Protein AF-A0A926CLM5-F1 (afdb_monomer)

Solvent-accessible surface area (backbone atoms only — not comparable to full-atom values): 14014 Å² total; per-residue (Å²): 136,87,81,91,68,93,73,90,64,102,65,88,88,72,88,70,65,49,77,49,78,40,67,58,102,92,45,82,76,47,50,30,38,21,45,62,40,83,45,95,84,78,53,83,64,45,68,49,80,67,41,78,65,48,70,69,57,52,52,49,50,32,56,75,69,68,68,55,84,73,93,70,89,76,59,95,43,61,76,43,82,56,99,56,40,34,27,34,51,47,66,54,44,74,45,53,40,37,35,28,86,89,25,97,48,37,92,50,43,69,40,58,32,32,38,56,13,34,39,39,33,35,46,82,86,40,50,28,41,30,24,34,78,56,80,60,90,77,53,56,78,36,55,29,18,46,37,80,48,59,50,45,47,94,88,20,41,45,66,56,85,87,43,75,55,67,94,65,86,45,89,89,42,47,67,48,44,56,49,24,60,46,69,33,63,40,66,49,78,84,66,91,65,83,45,39,70,38,92,65,32,65,65,41,47,58,62,70,31,62,87,42,84,68,46,74,51,87,32,48,38,78,54,61,29,41,40,68,48,60,77,67,55,129

pLDDT: mean 86.63, std 13.01, range [33.81, 98.38]

Radius of gyration: 24.8 Å; Cα contacts (8 Å, |Δi|>4): 392; chains: 1; bounding box: 62×36×67 Å

Mean predicted aligned error: 8.88 Å

Structure (mmCIF, N/CA/C/O backbone):
data_AF-A0A926CLM5-F1
#
_entry.id   AF-A0A926CLM5-F1
#
loop_
_atom_site.group_PDB
_atom_site.id
_atom_site.type_symbol
_atom_site.label_atom_id
_atom_site.label_alt_id
_atom_site.label_comp_id
_atom_site.label_asym_id
_atom_site.label_entity_id
_atom_site.label_seq_id
_atom_site.pdbx_PDB_ins_code
_atom_site.Cartn_x
_atom_site.Cartn_y
_atom_site.Cartn_z
_atom_site.occupancy
_atom_site.B_iso_or_equiv
_atom_site.auth_seq_id
_atom_site.auth_comp_id
_atom_site.auth_asym_id
_atom_site.auth_atom_id
_atom_site.pdbx_PDB_model_num
ATOM 1 N N . MET A 1 1 ? 30.300 11.136 -27.630 1.00 35.66 1 MET A N 1
ATOM 2 C CA . MET A 1 1 ? 29.412 10.803 -26.498 1.00 35.66 1 MET A CA 1
ATOM 3 C C . MET A 1 1 ? 30.314 10.390 -25.350 1.00 35.66 1 MET A C 1
ATOM 5 O O . MET A 1 1 ? 30.939 9.348 -25.459 1.00 35.66 1 MET A O 1
ATOM 9 N N . TYR A 1 2 ? 30.489 11.246 -24.343 1.00 33.81 2 TYR A N 1
ATOM 10 C CA . TYR A 1 2 ? 31.266 10.905 -23.150 1.00 33.81 2 TYR A CA 1
ATOM 11 C C . TYR A 1 2 ? 30.301 10.296 -22.133 1.00 33.81 2 TYR A C 1
ATOM 13 O O . TYR A 1 2 ? 29.410 10.988 -21.644 1.00 33.81 2 TYR A O 1
ATOM 21 N N . LEU A 1 3 ? 30.422 8.991 -21.897 1.00 40.72 3 LEU A N 1
ATOM 22 C CA . LEU A 1 3 ? 29.824 8.339 -20.737 1.00 40.72 3 LEU A CA 1
ATOM 23 C C . LEU A 1 3 ? 30.833 8.466 -19.594 1.00 40.72 3 LEU A C 1
ATOM 25 O O . LEU A 1 3 ? 31.814 7.729 -19.570 1.00 40.72 3 LEU A O 1
ATOM 29 N N . ASP A 1 4 ? 30.602 9.404 -18.678 1.00 35.50 4 ASP A N 1
ATOM 30 C CA . ASP A 1 4 ? 31.279 9.416 -17.379 1.00 35.50 4 ASP A CA 1
ATOM 31 C C . ASP A 1 4 ? 30.489 8.506 -16.440 1.00 35.50 4 ASP A C 1
ATOM 33 O O . ASP A 1 4 ? 29.510 8.908 -15.810 1.00 35.50 4 ASP A O 1
ATOM 37 N N . ALA A 1 5 ? 30.870 7.236 -16.410 1.00 51.97 5 ALA A N 1
ATOM 38 C CA . ALA A 1 5 ? 30.369 6.298 -15.426 1.00 51.97 5 ALA A CA 1
ATOM 39 C C . ALA A 1 5 ? 31.496 5.340 -15.034 1.00 51.97 5 ALA A C 1
ATOM 41 O O . ALA A 1 5 ? 32.015 4.581 -15.854 1.00 51.97 5 ALA A O 1
ATOM 42 N N . GLU A 1 6 ? 31.893 5.405 -13.763 1.00 43.31 6 GLU A N 1
ATOM 43 C CA . GLU A 1 6 ? 32.822 4.457 -13.156 1.00 43.31 6 GLU A CA 1
ATOM 44 C C . GLU A 1 6 ? 32.116 3.107 -12.993 1.00 43.31 6 GLU A C 1
ATOM 46 O O . GLU A 1 6 ? 31.403 2.858 -12.021 1.00 43.31 6 GLU A O 1
ATOM 51 N N . TYR A 1 7 ? 32.292 2.222 -13.970 1.00 57.00 7 TYR A N 1
ATOM 52 C CA . TYR A 1 7 ? 31.836 0.842 -13.868 1.00 57.00 7 TYR A CA 1
ATOM 53 C C . TYR A 1 7 ? 32.978 -0.017 -13.322 1.00 57.00 7 TYR A C 1
ATOM 55 O O . TYR A 1 7 ? 33.928 -0.347 -14.029 1.00 57.00 7 TYR A O 1
ATOM 63 N N . GLY A 1 8 ? 32.906 -0.370 -12.040 1.00 51.00 8 GLY A N 1
ATOM 64 C CA . GLY A 1 8 ? 33.836 -1.322 -11.444 1.00 51.00 8 GLY A CA 1
ATOM 65 C C . GLY A 1 8 ? 33.550 -2.743 -11.927 1.00 51.00 8 GLY A C 1
ATOM 66 O O . GLY A 1 8 ? 32.480 -3.253 -11.633 1.00 51.00 8 GLY A O 1
ATOM 67 N N . HIS A 1 9 ? 34.495 -3.357 -12.649 1.00 53.09 9 HIS A N 1
ATOM 68 C CA . HIS A 1 9 ? 34.892 -4.779 -12.624 1.00 53.09 9 HIS A CA 1
ATOM 69 C C . HIS A 1 9 ? 36.121 -4.980 -13.544 1.00 53.09 9 HIS A C 1
ATOM 71 O O . HIS A 1 9 ? 36.397 -4.167 -14.418 1.00 53.09 9 HIS A O 1
ATOM 77 N N . SER A 1 10 ? 36.895 -6.047 -13.316 1.00 56.34 10 SER A N 1
ATOM 78 C CA . SER A 1 10 ? 38.272 -6.311 -13.789 1.00 56.34 10 SER A CA 1
ATOM 79 C C . SER A 1 10 ? 38.485 -6.526 -15.304 1.00 56.34 10 SER A C 1
ATOM 81 O O . SER A 1 10 ? 39.488 -7.121 -15.696 1.00 56.34 10 SER A O 1
ATOM 83 N N . THR A 1 11 ? 37.569 -6.080 -16.163 1.00 57.81 11 THR A N 1
ATOM 84 C CA . THR A 1 11 ? 37.615 -6.290 -17.621 1.00 57.81 11 THR A CA 1
ATOM 85 C C . THR A 1 11 ? 37.134 -5.050 -18.377 1.00 57.81 11 THR A C 1
ATOM 87 O O . THR A 1 11 ? 36.157 -4.435 -17.951 1.00 57.81 11 THR A O 1
ATOM 90 N N . PRO A 1 12 ? 37.777 -4.686 -19.503 1.00 71.00 12 PRO A N 1
ATOM 91 C CA . PRO A 1 12 ? 37.386 -3.524 -20.295 1.00 71.00 12 PRO A CA 1
ATOM 92 C C . PRO A 1 12 ? 35.981 -3.701 -20.887 1.00 71.00 12 PRO A C 1
ATOM 94 O O . PRO A 1 12 ? 35.650 -4.759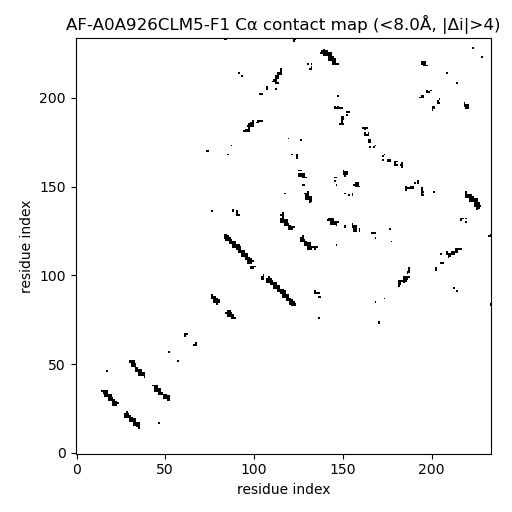 -21.425 1.00 71.00 12 PRO A O 1
ATOM 97 N N . LEU A 1 13 ? 35.161 -2.653 -20.795 1.00 75.88 13 LEU A N 1
ATOM 98 C CA . LEU A 1 13 ? 33.854 -2.593 -21.447 1.00 75.88 13 LEU A CA 1
ATOM 99 C C . LEU A 1 13 ? 34.035 -2.302 -22.937 1.00 75.88 13 LEU A C 1
ATOM 101 O O . LEU A 1 13 ? 34.703 -1.339 -23.307 1.00 75.88 13 LEU A O 1
ATOM 105 N N . ASN A 1 14 ? 33.393 -3.107 -23.781 1.00 81.62 14 ASN A N 1
ATOM 106 C CA . ASN A 1 14 ? 33.378 -2.913 -25.227 1.00 81.62 14 ASN A CA 1
ATOM 107 C C . ASN A 1 14 ? 31.965 -2.551 -25.689 1.00 81.62 14 ASN A C 1
ATOM 109 O O . ASN A 1 14 ? 30.980 -3.097 -25.187 1.00 81.62 14 ASN A O 1
ATOM 113 N N . LEU A 1 15 ? 31.864 -1.660 -26.678 1.00 83.19 15 LEU A N 1
ATOM 114 C CA . LEU A 1 15 ? 30.605 -1.435 -27.381 1.00 83.19 15 LEU A CA 1
ATOM 115 C C . LEU A 1 15 ? 30.273 -2.703 -28.177 1.00 83.19 15 LEU A C 1
ATOM 117 O O . LEU A 1 15 ? 31.053 -3.104 -29.033 1.00 83.19 15 LEU A O 1
ATOM 121 N N . ILE A 1 16 ? 29.133 -3.331 -27.880 1.00 87.19 16 ILE A N 1
ATOM 122 C CA . ILE A 1 16 ? 28.682 -4.560 -28.558 1.00 87.19 16 ILE A CA 1
ATOM 123 C C . ILE A 1 16 ? 27.447 -4.339 -29.435 1.00 87.19 16 ILE A C 1
ATOM 125 O O . ILE A 1 16 ? 27.276 -5.032 -30.428 1.00 87.19 16 ILE A O 1
ATOM 129 N N . HIS A 1 17 ? 26.599 -3.369 -29.085 1.00 90.00 17 HIS A N 1
ATOM 130 C CA . HIS A 1 17 ? 25.387 -3.008 -29.819 1.00 90.00 17 HIS A CA 1
ATOM 131 C C . HIS A 1 17 ? 25.065 -1.526 -29.594 1.00 90.00 17 HIS A C 1
ATOM 133 O O . HIS A 1 17 ? 25.387 -0.973 -28.541 1.00 90.00 17 HIS A O 1
ATOM 139 N N . ALA A 1 18 ? 24.368 -0.910 -30.546 1.00 90.94 18 ALA A N 1
ATOM 140 C CA . ALA A 1 18 ? 23.716 0.386 -30.392 1.00 90.94 18 ALA A CA 1
ATOM 141 C C . ALA A 1 18 ? 22.218 0.257 -30.695 1.00 90.94 18 ALA A C 1
ATOM 143 O O . ALA A 1 18 ? 21.830 -0.418 -31.647 1.00 90.94 18 ALA A O 1
ATOM 144 N N . ILE A 1 19 ? 21.381 0.917 -29.892 1.00 92.88 19 ILE A N 1
ATOM 145 C CA . ILE A 1 19 ? 19.934 0.996 -30.121 1.00 92.88 19 ILE A CA 1
ATOM 146 C C . ILE A 1 19 ? 19.609 2.418 -30.556 1.00 92.88 19 ILE A C 1
ATOM 148 O O . ILE A 1 19 ? 19.901 3.367 -29.826 1.00 92.88 19 ILE A O 1
ATOM 152 N N . LEU A 1 20 ? 18.982 2.566 -31.720 1.00 92.25 20 LEU A N 1
ATOM 153 C CA . LEU A 1 20 ? 18.475 3.848 -32.195 1.00 92.25 20 LEU A CA 1
ATOM 154 C C . LEU A 1 20 ? 16.957 3.878 -32.035 1.00 92.25 20 LEU A C 1
ATOM 156 O O . LEU A 1 20 ? 16.252 2.989 -32.510 1.00 92.25 20 LEU A O 1
ATOM 160 N N . LEU A 1 21 ? 16.461 4.899 -31.338 1.00 93.38 21 LEU A N 1
ATOM 161 C CA . LEU A 1 21 ? 15.038 5.111 -31.091 1.00 93.38 21 LEU A CA 1
ATOM 162 C C . LEU A 1 21 ? 14.554 6.288 -31.935 1.00 93.38 21 LEU A C 1
ATOM 164 O O . LEU A 1 21 ? 15.062 7.401 -31.815 1.00 93.38 21 LEU A O 1
ATOM 168 N N . TYR A 1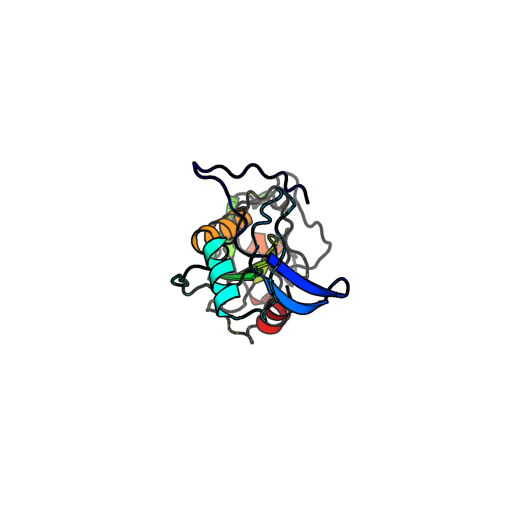 22 ? 13.538 6.049 -32.755 1.00 92.06 22 TYR A N 1
ATOM 169 C CA . TYR A 1 22 ? 12.922 7.054 -33.613 1.00 92.06 22 TYR A CA 1
ATOM 170 C C . TYR A 1 22 ? 11.529 7.369 -33.092 1.00 92.06 22 TYR A C 1
ATOM 172 O O . TYR A 1 22 ? 10.736 6.464 -32.820 1.00 92.06 22 TYR A O 1
ATOM 180 N N . GLY A 1 23 ? 11.206 8.651 -32.959 1.00 92.38 23 GLY A N 1
ATOM 181 C CA . GLY A 1 23 ? 9.948 9.062 -32.361 1.00 92.38 23 GLY A CA 1
ATOM 182 C C . GLY A 1 23 ? 9.811 10.568 -32.172 1.00 92.38 23 GLY A C 1
ATOM 183 O O . GLY A 1 23 ? 10.568 11.351 -32.735 1.00 92.38 23 GLY A O 1
ATOM 184 N N . ALA A 1 24 ? 8.823 10.945 -31.364 1.00 90.88 24 ALA A N 1
ATOM 185 C CA . ALA A 1 24 ? 8.630 12.297 -30.836 1.00 90.88 24 ALA A CA 1
ATOM 186 C C . ALA A 1 24 ? 8.943 12.302 -29.329 1.00 90.88 24 ALA A C 1
ATOM 188 O O . ALA A 1 24 ? 9.102 11.228 -28.750 1.00 90.88 24 ALA A O 1
ATOM 189 N N . GLU A 1 25 ? 8.987 13.476 -28.685 1.00 82.06 25 GLU A N 1
ATOM 190 C CA . GLU A 1 25 ? 9.525 13.680 -27.321 1.00 82.06 25 GLU A CA 1
ATOM 191 C C . GLU A 1 25 ? 9.185 12.593 -26.285 1.00 82.06 25 GLU A C 1
ATOM 193 O O . GLU A 1 25 ? 10.035 12.237 -25.475 1.00 82.06 25 GLU A O 1
ATOM 198 N N . LYS A 1 26 ? 7.958 12.052 -26.294 1.00 85.56 26 LYS A N 1
ATOM 199 C CA . LYS A 1 26 ? 7.500 11.029 -25.332 1.00 85.56 26 LYS A CA 1
ATOM 200 C C . LYS A 1 26 ? 6.991 9.739 -25.973 1.00 85.56 26 LYS A C 1
ATOM 202 O O . LYS A 1 26 ? 6.358 8.930 -25.300 1.00 85.56 26 LYS A O 1
ATOM 207 N N . THR A 1 27 ? 7.210 9.542 -27.271 1.00 88.50 27 THR A N 1
ATOM 208 C CA . THR A 1 27 ? 6.679 8.376 -27.990 1.00 88.50 27 THR A CA 1
ATOM 209 C C . THR A 1 27 ? 7.718 7.785 -28.924 1.00 88.50 27 THR A C 1
ATOM 211 O O . THR A 1 27 ? 8.090 8.424 -29.907 1.00 88.50 27 THR A O 1
ATOM 214 N N . ILE A 1 28 ? 8.101 6.536 -28.669 1.00 91.88 28 ILE A N 1
ATOM 215 C CA . ILE A 1 28 ? 8.912 5.729 -29.583 1.00 91.88 28 ILE A CA 1
ATOM 216 C C . ILE A 1 28 ? 7.989 5.160 -30.670 1.00 91.88 28 ILE A C 1
ATOM 218 O O . ILE A 1 28 ? 6.906 4.652 -30.378 1.00 91.88 28 ILE A O 1
ATOM 222 N N . ARG A 1 29 ? 8.398 5.276 -31.934 1.00 90.81 29 ARG A N 1
ATOM 223 C CA . ARG A 1 29 ? 7.679 4.771 -33.118 1.00 90.81 29 ARG A CA 1
ATOM 224 C C . ARG A 1 29 ? 8.399 3.610 -33.787 1.00 90.81 29 ARG A C 1
ATOM 226 O O . ARG A 1 29 ? 7.740 2.720 -34.309 1.00 90.81 29 ARG A O 1
ATOM 233 N N . LEU A 1 30 ? 9.725 3.631 -33.767 1.00 91.69 30 LEU A N 1
ATOM 234 C CA . LEU A 1 30 ? 10.574 2.591 -34.329 1.00 91.69 30 LEU A CA 1
ATOM 235 C C . LEU A 1 30 ? 11.839 2.479 -33.480 1.00 91.69 30 LEU A C 1
ATOM 237 O O . LEU A 1 30 ? 12.342 3.485 -32.980 1.00 91.69 30 LEU A O 1
ATOM 241 N N . ALA A 1 31 ? 12.344 1.261 -33.333 1.00 94.62 31 ALA A N 1
ATOM 242 C CA . ALA A 1 31 ? 13.626 0.990 -32.708 1.00 94.62 31 ALA A CA 1
ATOM 243 C C . ALA A 1 31 ? 14.416 0.018 -33.585 1.00 94.62 31 ALA A C 1
ATOM 245 O O . ALA A 1 31 ? 13.868 -0.997 -34.026 1.00 94.62 31 ALA A O 1
ATOM 246 N N . THR A 1 32 ? 15.685 0.333 -33.825 1.00 95.06 32 THR A N 1
ATOM 247 C CA . THR A 1 32 ? 16.613 -0.527 -34.564 1.00 95.06 32 THR A CA 1
ATOM 248 C C . THR A 1 32 ? 17.834 -0.847 -33.718 1.00 95.06 32 THR A C 1
ATOM 250 O O . THR A 1 32 ? 18.259 -0.046 -32.880 1.00 95.06 32 THR A O 1
ATOM 253 N N . VAL A 1 33 ? 18.388 -2.036 -33.929 1.00 94.75 33 VAL A N 1
ATOM 254 C CA . VAL A 1 33 ? 19.620 -2.512 -33.300 1.00 94.75 33 VAL A CA 1
ATOM 255 C C . VAL A 1 33 ? 20.714 -2.541 -34.357 1.00 94.75 33 VAL A C 1
ATOM 257 O O . VAL A 1 33 ? 20.486 -2.992 -35.476 1.00 94.75 33 VAL A O 1
ATOM 260 N N . HIS A 1 34 ? 21.893 -2.044 -33.999 1.00 92.81 34 HIS A N 1
ATOM 261 C CA . HIS A 1 34 ? 23.053 -1.955 -34.877 1.00 92.81 34 HIS A CA 1
ATOM 262 C C . HIS A 1 34 ? 24.272 -2.572 -34.198 1.00 92.81 34 HIS A C 1
ATOM 264 O O . HIS A 1 34 ? 24.474 -2.380 -32.994 1.00 92.81 34 HIS A O 1
ATOM 270 N N . GLN A 1 35 ? 25.110 -3.259 -34.970 1.00 89.81 35 GLN A N 1
ATOM 271 C CA . GLN A 1 35 ? 26.418 -3.708 -34.501 1.00 89.81 35 GLN A CA 1
ATOM 272 C C . GLN A 1 35 ? 27.481 -2.638 -34.791 1.00 89.81 35 GLN A C 1
ATOM 274 O O . GLN A 1 35 ? 27.444 -2.007 -35.853 1.00 89.81 35 GLN A O 1
ATOM 279 N N . PRO A 1 36 ? 28.413 -2.395 -33.856 1.00 87.62 36 PRO A N 1
ATOM 280 C CA . PRO A 1 36 ? 29.535 -1.506 -34.091 1.00 87.62 36 PRO A CA 1
ATOM 281 C C . PRO A 1 36 ? 30.558 -2.178 -35.012 1.00 87.62 36 PRO A C 1
ATOM 283 O O . PRO A 1 36 ? 30.986 -3.308 -34.784 1.00 87.62 36 PRO A O 1
ATOM 286 N N . ILE A 1 37 ? 30.987 -1.447 -36.031 1.00 84.62 37 ILE A N 1
ATOM 287 C CA . ILE A 1 37 ? 32.060 -1.818 -36.943 1.00 84.62 37 ILE A CA 1
ATOM 288 C C . ILE A 1 37 ? 33.309 -1.042 -36.520 1.00 84.62 37 ILE A C 1
ATOM 290 O O . ILE A 1 37 ? 33.285 0.187 -36.394 1.00 84.62 37 ILE A O 1
ATOM 294 N N . ASN A 1 38 ? 34.407 -1.766 -36.299 1.00 72.00 38 ASN A N 1
ATOM 295 C CA . ASN A 1 38 ? 35.698 -1.165 -35.974 1.00 72.00 38 ASN A CA 1
ATOM 296 C C . ASN A 1 38 ? 36.221 -0.370 -37.176 1.00 72.00 38 ASN A C 1
ATOM 298 O O . ASN A 1 38 ? 36.448 -0.945 -38.242 1.00 72.00 38 ASN A O 1
ATOM 302 N N . ASP A 1 39 ? 36.451 0.930 -36.994 1.00 66.38 39 ASP A N 1
ATOM 303 C CA . ASP A 1 39 ? 37.162 1.735 -37.984 1.00 66.38 39 ASP A CA 1
ATOM 304 C C . ASP A 1 39 ? 38.678 1.504 -37.819 1.00 66.38 39 ASP A C 1
ATOM 306 O O . ASP A 1 39 ? 39.224 1.769 -36.740 1.00 66.38 39 ASP A O 1
ATOM 310 N N . PRO A 1 40 ? 39.389 1.025 -38.855 1.00 59.81 40 PRO A N 1
ATOM 311 C CA . PRO A 1 40 ? 40.834 0.817 -38.796 1.00 59.81 40 PRO A CA 1
ATOM 312 C C . PRO A 1 40 ? 41.646 2.105 -38.553 1.00 59.81 40 PRO A C 1
ATOM 314 O O . PRO A 1 40 ? 42.825 2.013 -38.217 1.00 59.81 40 PRO A O 1
ATOM 317 N N . ASN A 1 41 ? 41.047 3.295 -38.679 1.00 65.62 41 ASN A N 1
ATOM 318 C CA . ASN A 1 41 ? 41.712 4.592 -38.517 1.00 65.62 41 ASN A CA 1
ATOM 319 C C . ASN A 1 41 ? 41.537 5.229 -37.123 1.00 65.62 41 ASN A C 1
ATOM 321 O O . ASN A 1 41 ? 41.913 6.385 -36.933 1.00 65.62 41 ASN A O 1
ATOM 325 N N . GLY A 1 42 ? 40.966 4.5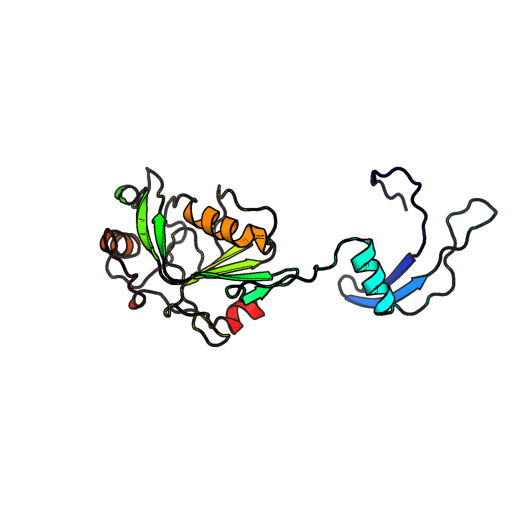15 -36.143 1.00 59.38 42 GLY A N 1
ATOM 326 C CA . GLY A 1 42 ? 40.815 5.020 -34.767 1.00 59.38 42 GLY A CA 1
ATOM 327 C C . GLY A 1 42 ? 39.712 6.073 -34.583 1.00 59.38 42 GLY A C 1
ATOM 328 O O . GLY A 1 42 ? 39.704 6.806 -33.594 1.00 59.38 42 GLY A O 1
ATOM 329 N N . VAL A 1 43 ? 38.785 6.157 -35.536 1.00 63.81 43 VAL A N 1
ATOM 330 C CA . VAL A 1 43 ? 37.572 6.989 -35.488 1.00 63.81 43 VAL A CA 1
ATOM 331 C C . VAL A 1 43 ? 36.518 6.295 -34.601 1.00 63.81 43 VAL A C 1
ATOM 333 O O . VAL A 1 43 ? 36.580 5.072 -34.439 1.00 63.81 43 VAL A O 1
ATOM 336 N N . PRO A 1 44 ? 35.551 7.022 -33.995 1.00 66.12 44 PRO A N 1
ATOM 337 C CA . PRO A 1 44 ? 34.431 6.389 -33.303 1.00 66.12 44 PRO A CA 1
ATOM 338 C C . PRO A 1 44 ? 33.767 5.295 -34.160 1.00 66.12 44 PRO A C 1
ATOM 340 O O . PRO A 1 44 ? 33.602 5.504 -35.363 1.00 66.12 44 PRO A O 1
ATOM 343 N N . PRO A 1 45 ? 33.386 4.150 -33.563 1.00 71.88 45 PRO A N 1
ATOM 344 C CA . PRO A 1 45 ? 32.878 2.996 -34.299 1.00 71.88 45 PRO A CA 1
ATOM 345 C C . PRO A 1 45 ? 31.674 3.368 -35.170 1.00 71.88 45 PRO A C 1
ATOM 347 O O . PRO A 1 45 ? 30.745 4.041 -34.714 1.00 71.88 45 PRO A O 1
ATOM 350 N N . LEU A 1 46 ? 31.698 2.911 -36.423 1.00 81.62 46 LEU A N 1
ATOM 351 C CA . LEU A 1 46 ? 30.583 3.042 -37.361 1.00 81.62 46 LEU A CA 1
ATOM 352 C C . LEU A 1 46 ? 29.481 2.048 -36.981 1.00 81.62 46 LEU A C 1
ATOM 354 O O . LEU A 1 46 ? 29.759 0.997 -36.414 1.00 81.62 46 LEU A O 1
ATOM 358 N N . LEU A 1 47 ? 28.226 2.373 -37.282 1.00 86.06 47 LEU A N 1
ATOM 359 C CA . LEU A 1 47 ? 27.102 1.459 -37.074 1.00 86.06 47 LEU A CA 1
ATOM 360 C C . LEU A 1 47 ? 26.776 0.750 -38.388 1.00 86.06 47 LEU A C 1
ATOM 362 O O . LEU A 1 47 ? 26.666 1.411 -39.421 1.00 86.06 47 LEU A O 1
ATOM 366 N N . ASP A 1 48 ? 26.606 -0.570 -38.341 1.00 87.62 48 ASP A N 1
ATOM 367 C CA . ASP A 1 48 ? 26.147 -1.356 -39.490 1.00 87.62 48 ASP A CA 1
ATOM 368 C C . ASP A 1 48 ? 24.675 -1.051 -39.848 1.00 87.62 48 ASP A C 1
ATOM 370 O O . ASP A 1 48 ? 24.004 -0.234 -39.201 1.00 87.62 48 ASP A O 1
ATOM 374 N N . ALA A 1 49 ? 24.144 -1.717 -40.873 1.00 89.25 49 ALA A N 1
ATOM 375 C CA . ALA A 1 49 ? 22.724 -1.746 -41.184 1.00 89.25 49 ALA A CA 1
ATOM 376 C C . ALA A 1 49 ? 21.888 -2.085 -39.938 1.00 89.25 49 ALA A C 1
ATOM 378 O O . ALA A 1 49 ? 22.200 -2.986 -39.162 1.00 89.25 49 ALA A O 1
ATOM 379 N N . GLY A 1 50 ? 20.813 -1.321 -39.747 1.00 89.62 50 GLY A N 1
ATOM 380 C CA . GLY A 1 50 ? 19.917 -1.503 -38.613 1.00 89.62 50 GLY A CA 1
ATOM 381 C C . GLY A 1 50 ? 18.946 -2.646 -38.844 1.00 89.62 50 GLY A C 1
ATOM 382 O O . GLY A 1 50 ? 18.253 -2.678 -39.861 1.00 89.62 50 GLY A O 1
ATOM 383 N N . GLU A 1 51 ? 18.833 -3.525 -37.859 1.00 93.31 51 GLU A N 1
ATOM 384 C CA . GLU A 1 51 ? 17.805 -4.559 -37.817 1.00 93.31 51 GLU A CA 1
ATOM 385 C C . GLU A 1 51 ? 16.647 -4.129 -36.902 1.00 93.31 51 GLU A C 1
ATOM 387 O O . GLU A 1 51 ? 16.868 -3.398 -35.929 1.00 93.31 51 GLU A O 1
ATOM 392 N N . PRO A 1 52 ? 15.396 -4.552 -37.171 1.00 92.81 52 PRO A N 1
ATOM 393 C CA . PRO A 1 52 ? 14.280 -4.293 -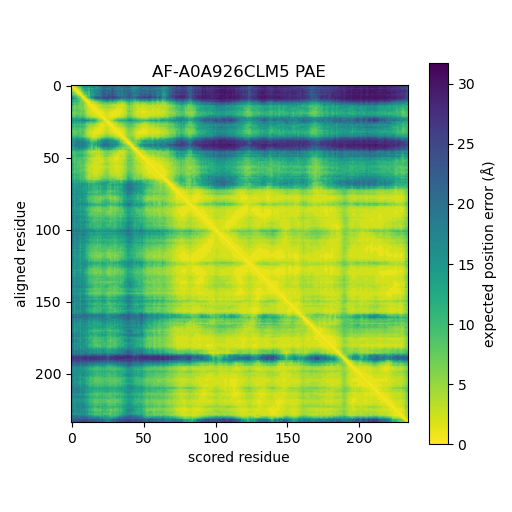36.268 1.00 92.81 52 PRO A CA 1
ATOM 394 C C . PRO A 1 52 ? 14.541 -4.856 -34.867 1.00 92.81 52 PRO A C 1
ATOM 396 O O . PRO A 1 52 ? 14.963 -6.000 -34.715 1.00 92.81 52 PRO A O 1
ATOM 399 N N . LEU A 1 53 ? 14.225 -4.075 -33.832 1.00 93.50 53 LEU A N 1
ATOM 400 C CA . LEU A 1 53 ? 14.290 -4.543 -32.449 1.00 93.50 53 LEU A CA 1
ATOM 401 C C . LEU A 1 53 ? 13.377 -5.766 -32.237 1.00 93.50 53 LEU A C 1
ATOM 403 O O . LEU A 1 53 ? 12.170 -5.706 -32.485 1.00 93.50 53 LEU A O 1
ATOM 407 N N . THR A 1 54 ? 13.944 -6.861 -31.730 1.00 91.62 54 THR A N 1
ATOM 408 C CA . THR A 1 54 ? 13.222 -8.114 -31.460 1.00 91.62 54 THR A CA 1
ATOM 409 C C . THR A 1 54 ? 12.926 -8.293 -29.968 1.00 91.62 54 THR A C 1
ATOM 411 O O . THR A 1 54 ? 13.544 -7.659 -29.109 1.00 91.62 54 THR A O 1
ATOM 414 N N . ARG A 1 55 ? 11.979 -9.186 -29.635 1.00 90.06 55 ARG A N 1
ATOM 415 C CA . ARG A 1 55 ? 11.720 -9.575 -28.235 1.00 90.06 55 ARG A CA 1
ATOM 416 C C . ARG A 1 55 ? 12.941 -10.237 -27.604 1.00 90.06 55 ARG A C 1
ATOM 418 O O . ARG A 1 55 ? 13.285 -9.893 -26.483 1.00 90.06 55 ARG A O 1
ATOM 425 N N . ASP A 1 56 ? 13.627 -11.098 -28.347 1.00 90.81 56 ASP A N 1
ATOM 426 C CA . ASP A 1 56 ? 14.818 -11.800 -27.862 1.00 90.81 56 ASP A CA 1
ATOM 427 C C . ASP A 1 56 ? 15.938 -10.821 -27.485 1.00 90.81 56 ASP A C 1
ATOM 429 O O . ASP A 1 56 ? 16.610 -10.998 -26.469 1.00 90.81 56 ASP A O 1
ATOM 433 N N . PHE A 1 57 ? 16.108 -9.742 -28.260 1.00 90.38 57 PHE A N 1
ATOM 434 C CA . PHE A 1 57 ? 17.072 -8.697 -27.929 1.00 90.38 57 PHE A CA 1
ATOM 435 C C . PHE A 1 57 ? 16.663 -7.908 -26.677 1.00 90.38 57 PHE A C 1
ATOM 437 O O . PHE A 1 57 ? 17.509 -7.612 -25.834 1.00 90.38 57 PHE A O 1
ATOM 444 N N . LEU A 1 58 ? 15.372 -7.595 -26.520 1.00 89.88 58 LEU A N 1
ATOM 445 C CA . LEU A 1 58 ? 14.856 -6.974 -25.296 1.00 89.88 58 LEU A CA 1
ATOM 446 C C . LEU A 1 58 ? 15.073 -7.871 -24.072 1.00 89.88 58 LEU A C 1
ATOM 448 O O . LEU A 1 58 ? 15.530 -7.384 -23.041 1.00 89.88 58 LEU A O 1
ATOM 452 N N . ASP A 1 59 ? 14.812 -9.172 -24.189 1.00 87.50 59 ASP A N 1
ATOM 453 C CA . ASP A 1 59 ? 15.046 -10.140 -23.117 1.00 87.50 59 ASP A CA 1
ATOM 454 C C . ASP A 1 59 ? 16.536 -10.245 -22.769 1.00 87.50 59 ASP A C 1
ATOM 456 O O . ASP A 1 59 ? 16.893 -10.281 -21.589 1.00 87.50 59 ASP A O 1
ATOM 460 N N . MET A 1 60 ? 17.416 -10.243 -23.776 1.00 88.25 60 MET A N 1
ATOM 461 C CA . MET A 1 60 ? 18.868 -10.198 -23.584 1.00 88.25 60 MET A CA 1
ATOM 462 C C . MET A 1 60 ? 19.288 -8.934 -22.829 1.00 88.25 60 MET A C 1
ATOM 464 O O . MET A 1 60 ? 20.038 -9.034 -21.860 1.00 88.25 60 MET A O 1
ATOM 468 N N . LEU A 1 61 ? 18.753 -7.769 -23.202 1.00 88.88 61 LEU A N 1
ATOM 469 C CA . LEU A 1 61 ? 19.042 -6.493 -22.547 1.00 88.88 61 LEU A CA 1
ATOM 470 C C . LEU A 1 61 ? 18.555 -6.474 -21.094 1.00 88.88 61 LEU A C 1
ATOM 472 O O . LEU A 1 61 ? 19.312 -6.118 -20.194 1.00 88.88 61 LEU A O 1
ATOM 476 N N . VAL A 1 62 ? 17.316 -6.902 -20.843 1.00 86.62 62 VAL A N 1
ATOM 477 C CA . VAL A 1 62 ? 16.727 -6.952 -19.496 1.00 86.62 62 VAL A CA 1
ATOM 478 C C . VAL A 1 62 ? 17.523 -7.888 -18.582 1.00 86.62 62 VAL A C 1
ATOM 480 O O . VAL A 1 62 ? 17.789 -7.541 -17.428 1.00 86.62 62 VAL A O 1
ATOM 483 N N . ARG A 1 63 ? 17.948 -9.052 -19.090 1.00 84.00 63 ARG A N 1
ATOM 484 C CA . ARG A 1 63 ? 18.788 -10.007 -18.349 1.00 84.00 63 ARG A CA 1
ATOM 485 C C . ARG A 1 63 ? 20.206 -9.480 -18.136 1.00 84.00 63 ARG A C 1
ATOM 487 O O . ARG A 1 63 ? 20.705 -9.545 -17.018 1.00 84.00 63 ARG A O 1
ATOM 494 N N . GLY A 1 64 ? 20.836 -8.950 -19.183 1.00 84.50 64 GLY A N 1
ATOM 495 C CA . GLY A 1 64 ? 22.213 -8.456 -19.156 1.00 84.50 64 GLY A CA 1
ATOM 496 C C . GLY A 1 64 ? 22.401 -7.242 -18.247 1.00 84.50 64 GLY A C 1
ATOM 497 O O . GLY A 1 64 ? 23.430 -7.125 -17.591 1.00 84.50 64 GLY A O 1
ATOM 498 N N . LEU A 1 65 ? 21.385 -6.379 -18.145 1.00 84.44 65 LEU A N 1
ATOM 499 C CA . LEU A 1 65 ? 21.372 -5.228 -17.236 1.00 84.44 65 LEU A CA 1
ATOM 500 C C . LEU A 1 65 ? 20.834 -5.561 -15.835 1.00 84.44 65 LEU A C 1
ATOM 502 O O . LEU A 1 65 ? 20.617 -4.651 -15.037 1.00 84.44 65 LEU A O 1
ATOM 506 N N . GLY A 1 66 ? 20.545 -6.833 -15.534 1.00 78.00 66 GLY A N 1
ATOM 507 C CA . GLY A 1 66 ? 20.004 -7.247 -14.234 1.00 78.00 66 GLY A CA 1
ATOM 508 C C . GLY A 1 66 ? 18.662 -6.594 -13.875 1.00 78.00 66 GLY A C 1
ATOM 509 O O . GLY A 1 66 ? 18.319 -6.498 -12.703 1.00 78.00 66 GLY A O 1
ATOM 510 N N . SER A 1 67 ? 17.911 -6.121 -14.874 1.00 73.56 67 SER A N 1
ATOM 511 C CA . SER A 1 67 ? 16.646 -5.391 -14.700 1.00 73.56 67 SER A CA 1
ATOM 512 C C . SER A 1 67 ? 15.410 -6.294 -14.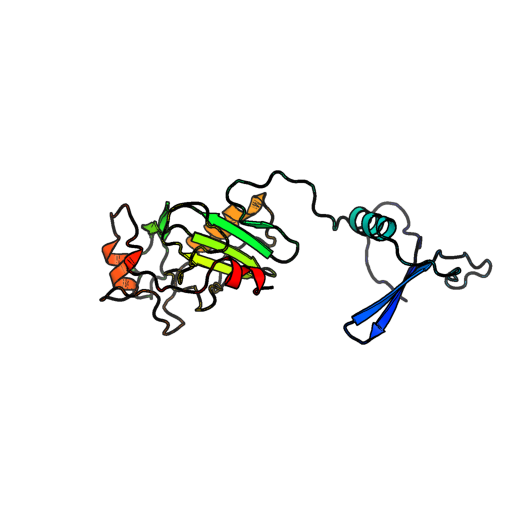815 1.00 73.56 67 SER A C 1
ATOM 514 O O . SER A 1 67 ? 14.278 -5.813 -14.791 1.00 73.56 67 SER A O 1
ATOM 516 N N . GLY A 1 68 ? 15.610 -7.605 -14.978 1.00 69.56 68 GLY A N 1
ATOM 517 C CA . GLY A 1 68 ? 14.531 -8.589 -15.017 1.00 69.56 68 GLY A CA 1
ATOM 518 C C . GLY A 1 68 ? 13.948 -8.871 -13.635 1.00 69.56 68 GLY A C 1
ATOM 519 O O . GLY A 1 68 ? 14.676 -8.930 -12.647 1.00 69.56 68 GLY A O 1
ATOM 520 N N . LEU A 1 69 ? 12.635 -9.100 -13.572 1.00 69.25 69 LEU A N 1
ATOM 521 C CA . LEU A 1 69 ? 11.997 -9.629 -12.367 1.00 69.25 69 LEU A CA 1
ATOM 522 C C . LEU A 1 69 ? 12.309 -11.131 -12.270 1.00 69.25 69 LEU A C 1
ATOM 524 O O . LEU A 1 69 ? 11.934 -11.878 -13.181 1.00 69.25 69 LEU A O 1
ATOM 528 N N . PRO A 1 70 ? 13.000 -11.600 -11.216 1.00 69.75 70 PRO A N 1
ATOM 529 C CA . PRO A 1 70 ? 13.250 -13.022 -11.047 1.00 69.75 70 PRO A CA 1
ATOM 530 C C . PRO A 1 70 ? 11.927 -13.766 -10.853 1.00 69.75 70 PRO A C 1
ATOM 532 O O . PRO A 1 70 ? 10.968 -13.235 -10.289 1.00 69.75 70 PRO A O 1
ATOM 535 N N . ALA A 1 71 ? 11.881 -15.025 -11.291 1.00 77.44 71 ALA A N 1
ATOM 536 C CA . ALA A 1 71 ? 10.786 -15.903 -10.910 1.00 77.44 71 ALA A CA 1
ATOM 537 C C . ALA A 1 71 ? 10.791 -16.056 -9.382 1.00 77.44 71 ALA A C 1
ATOM 539 O O . ALA A 1 71 ? 11.800 -16.450 -8.798 1.00 77.44 71 ALA A O 1
ATOM 540 N N . ALA A 1 72 ? 9.667 -15.742 -8.747 1.00 76.94 72 ALA A N 1
ATOM 541 C CA . ALA A 1 72 ? 9.508 -15.814 -7.303 1.00 76.94 72 ALA A CA 1
ATOM 542 C C . ALA A 1 72 ? 8.175 -16.477 -6.954 1.00 76.94 72 ALA A C 1
ATOM 544 O O . ALA A 1 72 ? 7.170 -16.297 -7.645 1.00 76.94 72 ALA A O 1
ATOM 545 N N . PHE A 1 73 ? 8.160 -17.231 -5.856 1.00 84.12 73 PHE A N 1
ATOM 546 C CA . PHE A 1 73 ? 6.907 -17.675 -5.258 1.00 84.12 73 PHE A CA 1
ATOM 547 C C . PHE A 1 73 ? 6.226 -16.473 -4.614 1.00 84.12 73 PHE A C 1
ATOM 549 O O . PHE A 1 73 ? 6.785 -15.855 -3.711 1.00 84.12 73 PHE A O 1
ATOM 556 N N . LEU A 1 74 ? 5.020 -16.144 -5.076 1.00 90.38 74 LEU A N 1
ATOM 557 C CA . LEU A 1 74 ? 4.243 -15.053 -4.502 1.00 90.38 74 LEU A CA 1
ATOM 558 C C . LEU A 1 74 ? 3.499 -15.545 -3.254 1.00 90.38 74 LEU A C 1
ATOM 560 O O . LEU A 1 74 ? 2.708 -16.490 -3.351 1.00 90.38 74 LEU A O 1
ATOM 564 N N . PRO A 1 75 ? 3.693 -14.900 -2.092 1.00 91.44 75 PRO A N 1
ATOM 565 C CA . PRO A 1 75 ? 2.865 -15.145 -0.924 1.00 91.44 75 PRO A CA 1
ATOM 566 C C . PRO A 1 75 ? 1.370 -14.960 -1.224 1.00 91.44 75 PRO A C 1
ATOM 568 O O . PRO A 1 75 ? 0.965 -14.111 -2.022 1.00 91.44 75 PRO A O 1
ATOM 571 N N . CYS A 1 76 ? 0.519 -15.716 -0.526 1.00 92.44 76 CYS A N 1
ATOM 572 C CA . CYS A 1 76 ? -0.937 -15.696 -0.716 1.00 92.44 76 CYS A CA 1
ATOM 573 C C . CYS A 1 76 ? -1.603 -14.371 -0.317 1.00 92.44 76 CYS A C 1
ATOM 575 O O . CYS A 1 76 ? -2.821 -14.227 -0.452 1.00 92.44 76 CYS A O 1
ATOM 577 N N . ASN A 1 77 ? -0.839 -13.401 0.177 1.00 95.19 77 ASN A N 1
ATOM 578 C CA . ASN A 1 77 ? -1.308 -12.065 0.494 1.00 95.19 77 ASN A CA 1
ATOM 579 C C . ASN A 1 77 ? -0.932 -11.007 -0.556 1.00 95.19 77 ASN A C 1
ATOM 581 O O . ASN A 1 77 ? -1.465 -9.902 -0.507 1.00 95.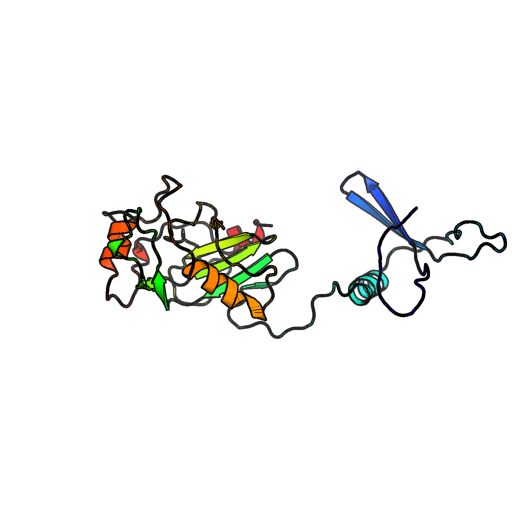19 77 ASN A O 1
ATOM 585 N N . ILE A 1 78 ? -0.114 -11.345 -1.558 1.00 95.44 78 ILE A N 1
ATOM 586 C CA . ILE A 1 78 ? 0.196 -10.445 -2.677 1.00 95.44 78 ILE A CA 1
ATOM 587 C C . ILE A 1 78 ? -1.006 -10.335 -3.612 1.00 95.44 78 ILE A C 1
ATOM 589 O O . ILE A 1 78 ? -1.521 -11.349 -4.086 1.00 95.44 78 ILE A O 1
ATOM 593 N N . LEU A 1 79 ? -1.451 -9.110 -3.881 1.00 95.50 79 LEU A N 1
ATOM 594 C CA . LEU A 1 79 ? -2.549 -8.791 -4.796 1.00 95.50 79 LEU A CA 1
ATOM 595 C C . LEU A 1 79 ? -2.032 -8.353 -6.169 1.00 95.50 79 LEU A C 1
ATOM 597 O O . LEU A 1 79 ? -2.583 -8.763 -7.186 1.00 95.50 79 LEU A O 1
ATOM 601 N N . VAL A 1 80 ? -0.975 -7.536 -6.186 1.00 93.31 80 VAL A N 1
ATOM 602 C CA . VAL A 1 80 ? -0.335 -7.005 -7.397 1.00 93.31 80 VAL A CA 1
ATOM 603 C C . VAL A 1 80 ? 1.176 -7.020 -7.193 1.00 93.31 80 VAL A C 1
ATOM 605 O O . VAL A 1 80 ? 1.650 -6.638 -6.125 1.00 93.31 80 VAL A O 1
ATOM 608 N N . TYR A 1 81 ? 1.923 -7.434 -8.215 1.00 90.81 81 TYR A N 1
ATOM 609 C CA . TYR A 1 81 ? 3.380 -7.344 -8.240 1.00 90.81 81 TYR A CA 1
ATOM 610 C C . TYR A 1 81 ? 3.841 -6.940 -9.644 1.00 90.81 81 TYR A C 1
ATOM 612 O O . TYR A 1 81 ? 3.724 -7.717 -10.591 1.00 90.81 81 TYR A O 1
ATOM 620 N N . SER A 1 82 ? 4.301 -5.699 -9.785 1.00 86.00 82 SER A N 1
ATOM 621 C CA . SER A 1 82 ? 4.818 -5.123 -11.026 1.00 86.00 82 SER A CA 1
ATOM 622 C C . SER A 1 82 ? 6.028 -4.225 -10.747 1.00 86.00 82 SER A C 1
ATOM 624 O O . SER A 1 82 ? 6.411 -4.007 -9.598 1.00 86.00 82 SER A O 1
ATOM 626 N N . THR A 1 83 ? 6.636 -3.684 -11.804 1.00 78.75 83 THR A N 1
ATOM 627 C CA . THR A 1 83 ? 7.785 -2.772 -11.696 1.00 78.75 83 THR A CA 1
ATOM 628 C C . THR A 1 83 ? 7.450 -1.436 -11.030 1.00 78.75 83 THR A C 1
ATOM 630 O O . THR A 1 83 ? 8.337 -0.814 -10.451 1.00 78.75 83 THR A O 1
ATOM 633 N N . SER A 1 84 ? 6.196 -0.983 -11.101 1.00 82.12 84 SER A N 1
ATOM 634 C CA . SER A 1 84 ? 5.755 0.316 -10.570 1.00 82.12 84 SER A CA 1
ATOM 635 C C . SER A 1 84 ? 4.808 0.206 -9.376 1.00 82.12 84 SER A C 1
ATOM 637 O O . SER A 1 84 ? 4.699 1.166 -8.610 1.00 82.12 84 SER A O 1
ATOM 639 N N . LEU A 1 85 ? 4.144 -0.942 -9.207 1.00 90.88 85 LEU A N 1
ATOM 640 C CA . LEU A 1 85 ? 3.114 -1.171 -8.201 1.00 90.88 85 LEU A CA 1
ATOM 641 C C . LEU A 1 85 ? 3.277 -2.546 -7.556 1.00 90.88 85 LEU A C 1
ATOM 643 O O . LEU A 1 85 ? 3.153 -3.582 -8.208 1.00 90.88 85 LEU A O 1
ATOM 647 N N . THR A 1 86 ? 3.458 -2.556 -6.241 1.00 94.06 86 THR A N 1
ATOM 648 C CA . THR A 1 86 ? 3.304 -3.770 -5.433 1.00 94.06 86 THR A CA 1
ATOM 649 C C . THR A 1 86 ? 2.220 -3.545 -4.396 1.00 94.06 86 THR A C 1
ATOM 651 O O . THR A 1 86 ? 2.296 -2.583 -3.640 1.00 94.06 86 THR A O 1
ATOM 654 N N . ALA A 1 87 ? 1.213 -4.415 -4.357 1.00 96.06 87 ALA A N 1
ATOM 655 C CA . ALA A 1 87 ? 0.106 -4.338 -3.411 1.00 96.06 87 ALA A CA 1
ATOM 656 C C . ALA A 1 87 ? -0.107 -5.677 -2.708 1.00 96.06 87 ALA A C 1
ATOM 658 O O . ALA A 1 87 ? -0.063 -6.739 -3.335 1.00 96.06 87 ALA A O 1
ATOM 659 N N . TRP A 1 88 ? -0.374 -5.624 -1.409 1.00 97.44 88 TRP A N 1
ATOM 660 C CA . TRP A 1 88 ? -0.616 -6.788 -0.566 1.00 97.44 88 TRP A CA 1
ATOM 661 C C . TRP A 1 88 ? -1.728 -6.490 0.432 1.00 97.44 88 TRP A C 1
ATOM 663 O O . TRP A 1 88 ? -1.989 -5.337 0.772 1.00 97.44 88 TRP A O 1
ATOM 673 N N . TRP A 1 89 ? -2.408 -7.535 0.888 1.00 97.94 89 TRP A N 1
ATOM 674 C CA . TRP A 1 89 ? -3.377 -7.415 1.970 1.00 97.94 89 TRP A CA 1
ATOM 675 C C . TRP A 1 89 ? -2.809 -7.976 3.271 1.00 97.94 89 TRP A C 1
ATOM 677 O O . TRP A 1 89 ? -1.926 -8.835 3.270 1.00 97.94 89 TRP A O 1
ATOM 687 N N . GLU A 1 90 ? -3.325 -7.490 4.388 1.00 97.81 90 GLU A N 1
ATOM 688 C CA . GLU A 1 90 ? -3.080 -8.049 5.709 1.00 97.81 90 GLU A CA 1
ATOM 689 C C . GLU A 1 90 ? -4.414 -8.291 6.413 1.00 97.81 90 GLU A C 1
ATOM 691 O O . GLU A 1 90 ? -5.306 -7.436 6.334 1.00 97.81 90 GLU A O 1
ATOM 696 N N . PRO A 1 91 ? -4.574 -9.437 7.096 1.00 97.69 91 PRO A N 1
ATOM 697 C CA . PRO A 1 91 ? -5.782 -9.718 7.854 1.00 97.69 91 PRO A CA 1
ATOM 698 C C . PRO A 1 91 ? -5.943 -8.766 9.040 1.00 97.69 91 PRO A C 1
ATOM 700 O O . PRO A 1 91 ? -5.008 -8.069 9.450 1.00 97.69 91 PRO A O 1
ATOM 703 N N . ALA A 1 92 ? -7.143 -8.756 9.616 1.00 97.75 92 ALA A N 1
ATOM 704 C CA . ALA A 1 92 ? -7.406 -8.054 10.862 1.00 97.75 92 ALA A CA 1
ATOM 705 C C . ALA A 1 92 ? -6.438 -8.537 11.950 1.00 97.75 92 ALA A C 1
ATOM 707 O O . ALA A 1 92 ? -6.243 -9.732 12.170 1.00 97.75 92 ALA A O 1
ATOM 708 N N . GLN A 1 93 ? -5.831 -7.590 12.657 1.00 96.50 93 GLN A N 1
ATOM 709 C CA . GLN A 1 93 ? -4.755 -7.877 13.601 1.00 96.50 93 GLN A CA 1
ATOM 710 C C . GLN A 1 93 ? -4.759 -6.887 14.755 1.00 96.50 93 GLN A C 1
ATOM 712 O O . GLN A 1 93 ? -5.249 -5.767 14.628 1.00 96.50 93 GLN A O 1
ATOM 717 N N . VAL A 1 94 ? -4.210 -7.300 15.894 1.00 96.94 94 VAL A N 1
ATOM 718 C CA . VAL A 1 94 ? -4.017 -6.413 17.041 1.00 96.94 94 VAL A CA 1
ATOM 719 C C . VAL A 1 94 ? -2.599 -5.860 16.991 1.00 96.94 94 VAL A C 1
ATOM 721 O O . VAL A 1 94 ? -1.646 -6.637 17.023 1.00 96.94 94 VAL A O 1
ATOM 724 N N . ARG A 1 95 ? -2.449 -4.535 16.916 1.00 95.75 95 ARG A N 1
ATOM 725 C CA . ARG A 1 95 ? -1.144 -3.861 16.862 1.00 95.75 95 ARG A CA 1
ATOM 726 C C . ARG A 1 95 ? -1.100 -2.655 17.784 1.00 95.75 95 ARG A C 1
ATOM 728 O O . ARG A 1 95 ? -2.129 -2.128 18.204 1.00 95.75 95 ARG A O 1
ATOM 735 N N . SER A 1 96 ? 0.116 -2.258 18.141 1.00 95.38 96 SER A N 1
ATOM 736 C CA . SER A 1 96 ? 0.354 -1.021 18.874 1.00 95.38 96 SER A CA 1
ATOM 737 C C . SER A 1 96 ? 0.177 0.181 17.956 1.00 95.38 96 SER A C 1
ATOM 739 O O . SER A 1 96 ? 0.600 0.141 16.802 1.00 95.38 96 SER A O 1
ATOM 741 N N . MET A 1 97 ? -0.381 1.265 18.487 1.00 93.56 97 MET A N 1
ATOM 742 C CA . MET A 1 97 ? -0.363 2.571 17.829 1.00 93.56 97 MET A CA 1
ATOM 743 C C . MET A 1 97 ? 0.465 3.553 18.642 1.00 93.56 97 MET A C 1
ATOM 745 O O . MET A 1 97 ? 0.351 3.596 19.868 1.00 93.56 97 MET A O 1
ATOM 749 N N . PHE A 1 98 ? 1.259 4.367 17.952 1.00 93.00 98 PHE A N 1
ATOM 750 C CA . PHE A 1 98 ? 2.084 5.385 18.587 1.00 93.00 98 PHE A CA 1
ATOM 751 C C . PHE A 1 98 ? 1.589 6.781 18.239 1.00 93.00 98 PHE A C 1
ATOM 753 O O . PHE A 1 98 ? 1.330 7.107 17.082 1.00 93.00 98 PHE A O 1
ATOM 760 N N . PHE A 1 99 ? 1.477 7.623 19.252 1.00 91.44 99 PHE A N 1
ATOM 761 C CA . PHE A 1 99 ? 0.972 8.984 19.160 1.00 91.44 99 PHE A CA 1
ATOM 762 C C . PHE A 1 99 ? 2.042 9.957 19.660 1.00 91.44 99 PHE A C 1
ATOM 764 O O . PHE A 1 99 ? 2.867 9.624 20.516 1.00 91.44 99 PHE A O 1
ATOM 771 N N . ALA A 1 100 ? 2.077 11.162 19.096 1.00 89.56 100 ALA A N 1
ATOM 772 C CA . ALA A 1 100 ? 2.992 12.191 19.571 1.00 89.56 100 ALA A CA 1
ATOM 773 C C . ALA A 1 100 ? 2.569 12.709 20.966 1.00 89.56 100 ALA A C 1
ATOM 775 O O . ALA A 1 100 ? 1.371 12.744 21.266 1.00 89.56 100 ALA A O 1
ATOM 776 N N . PRO A 1 101 ? 3.510 13.125 21.834 1.00 88.06 101 PRO A N 1
ATOM 777 C CA . PRO A 1 101 ? 3.187 13.585 23.191 1.00 88.06 101 PRO A CA 1
ATOM 778 C C . PRO A 1 101 ? 2.256 14.808 23.246 1.00 88.06 101 PRO A C 1
ATOM 780 O O . PRO A 1 101 ? 1.548 15.016 24.233 1.00 88.06 101 PRO A O 1
ATOM 783 N N . ASP A 1 102 ? 2.266 15.615 22.192 1.00 88.38 102 ASP A N 1
ATOM 784 C CA . ASP A 1 102 ? 1.571 16.891 22.040 1.00 88.38 102 ASP A CA 1
ATOM 785 C C . ASP A 1 102 ? 0.251 16.797 21.255 1.00 88.38 102 ASP A C 1
ATOM 787 O O . ASP A 1 102 ? -0.445 17.800 21.122 1.00 88.38 102 ASP A O 1
ATOM 791 N N . CYS A 1 103 ? -0.154 15.604 20.804 1.00 87.44 103 CYS A N 1
ATOM 792 C CA . CYS A 1 103 ? -1.411 15.409 20.075 1.00 87.44 103 CYS A CA 1
ATOM 793 C C . CYS A 1 103 ? -2.573 14.922 20.969 1.00 87.44 103 CYS A C 1
ATOM 795 O O . CYS A 1 103 ? -2.376 14.403 22.074 1.00 87.44 103 CYS A O 1
ATOM 797 N N . ASP A 1 104 ? -3.809 14.997 20.458 1.00 87.06 104 ASP A N 1
ATOM 798 C CA . ASP A 1 104 ? -5.026 14.557 21.173 1.00 87.06 104 ASP A CA 1
ATOM 799 C C . ASP A 1 104 ? -5.042 13.055 21.519 1.00 87.06 104 ASP A C 1
ATOM 801 O O . ASP A 1 104 ? -5.789 12.606 22.397 1.00 87.06 104 ASP A O 1
ATOM 805 N N . GLY A 1 105 ? -4.216 12.271 20.821 1.00 88.25 105 GLY A N 1
ATOM 806 C CA . GLY A 1 105 ? -4.068 10.828 20.980 1.00 88.25 105 GLY A CA 1
ATOM 807 C C . GLY A 1 105 ? -3.030 10.413 22.022 1.00 88.25 105 GLY A C 1
ATOM 808 O O . GLY A 1 105 ? -2.860 9.220 22.238 1.00 88.25 105 GLY A O 1
ATOM 809 N N . LYS A 1 106 ? -2.354 11.342 22.710 1.00 91.19 106 LYS A N 1
ATOM 810 C CA . LYS A 1 106 ? -1.262 11.034 23.659 1.00 91.19 106 LYS A CA 1
ATOM 811 C C . LYS A 1 106 ? -1.605 9.996 24.738 1.00 91.19 106 LYS A C 1
ATOM 813 O O . LYS A 1 106 ? -0.744 9.238 25.162 1.00 91.19 106 LYS A O 1
ATOM 818 N N . THR A 1 107 ? -2.866 9.910 25.171 1.00 93.25 107 THR A N 1
ATOM 819 C CA . THR A 1 107 ? -3.316 8.909 26.164 1.00 93.25 107 THR A CA 1
ATOM 820 C C . THR A 1 107 ? -3.503 7.503 25.580 1.00 93.25 107 THR A C 1
ATOM 822 O O . THR A 1 107 ? -3.792 6.554 26.319 1.00 93.25 107 THR A O 1
ATOM 825 N N . LEU A 1 108 ? -3.376 7.365 24.261 1.00 94.00 108 LEU A N 1
ATOM 826 C CA . LEU A 1 108 ? -3.456 6.125 23.497 1.00 94.00 108 LEU A CA 1
ATOM 827 C C . LEU A 1 108 ? -2.074 5.601 23.077 1.00 94.00 108 LEU A C 1
ATOM 829 O O . LEU A 1 108 ? -2.006 4.482 22.576 1.00 94.00 108 LEU A O 1
ATOM 833 N N . ASP A 1 109 ? -1.002 6.374 23.292 1.00 95.44 109 ASP A N 1
ATOM 834 C CA . ASP A 1 109 ? 0.361 6.020 22.875 1.00 95.44 109 ASP A CA 1
ATOM 835 C C . ASP A 1 109 ? 0.793 4.650 23.421 1.00 95.44 109 ASP A C 1
ATOM 837 O O . ASP A 1 109 ? 0.613 4.343 24.603 1.00 95.44 109 ASP A O 1
ATOM 841 N N . GLY A 1 110 ? 1.329 3.806 22.537 1.00 94.56 110 GLY A N 1
ATOM 842 C CA . GLY A 1 110 ? 1.850 2.474 22.843 1.00 94.56 110 GLY A CA 1
ATOM 843 C C . GLY A 1 110 ? 0.799 1.409 23.171 1.00 94.56 110 GLY A C 1
ATOM 844 O O . GLY A 1 110 ? 1.161 0.261 23.427 1.00 94.56 110 GLY A O 1
ATOM 845 N N . LYS A 1 111 ? -0.499 1.739 23.171 1.00 96.12 111 LYS A N 1
ATOM 846 C CA . LYS A 1 111 ? -1.561 0.762 23.455 1.00 96.12 111 LYS A CA 1
ATOM 847 C C . LYS A 1 111 ? -1.838 -0.133 22.252 1.00 96.12 111 LYS A C 1
ATOM 849 O O . LYS A 1 111 ? -1.651 0.269 21.108 1.00 96.12 111 LYS A O 1
ATOM 854 N N . LEU A 1 112 ? -2.321 -1.342 22.540 1.00 96.81 112 LEU A N 1
ATOM 855 C CA . LEU A 1 112 ? -2.762 -2.319 21.547 1.00 96.81 112 LEU A CA 1
ATOM 856 C C . LEU A 1 112 ? -4.219 -2.078 21.148 1.00 96.81 112 LEU A C 1
ATOM 858 O O . LEU A 1 112 ? -5.091 -1.957 22.014 1.00 96.81 112 LEU A O 1
ATOM 862 N N . PHE A 1 113 ? -4.483 -2.095 19.845 1.00 97.38 113 PHE A N 1
ATOM 863 C CA . PHE A 1 113 ? -5.814 -1.935 19.278 1.00 97.38 113 PHE A CA 1
ATOM 864 C C . PHE A 1 113 ? -6.093 -3.013 18.233 1.00 97.38 113 PHE A C 1
ATOM 866 O O . PHE A 1 113 ? -5.174 -3.434 17.533 1.00 97.38 113 PHE A O 1
ATOM 873 N N . PRO A 1 114 ? -7.344 -3.478 18.098 1.00 97.75 114 PRO A N 1
ATOM 874 C CA . PRO A 1 114 ? -7.741 -4.264 16.945 1.00 97.75 114 PRO A CA 1
ATOM 875 C C . PRO A 1 114 ? -7.824 -3.357 15.716 1.00 97.75 114 PRO A C 1
ATOM 877 O O . PRO A 1 114 ? -8.484 -2.323 15.756 1.00 97.75 114 PRO A O 1
ATOM 880 N N . HIS A 1 115 ? -7.199 -3.767 14.622 1.00 97.62 115 HIS A N 1
ATOM 881 C CA . HIS A 1 115 ? -7.237 -3.091 13.330 1.00 97.62 115 HIS A CA 1
ATOM 882 C C . HIS A 1 115 ? -8.165 -3.845 12.372 1.00 97.62 115 HIS A C 1
ATOM 884 O O . HIS A 1 115 ? -8.298 -5.070 12.491 1.00 97.62 115 HIS A O 1
ATOM 890 N N . PRO A 1 116 ? -8.823 -3.149 11.425 1.00 97.75 116 PRO A N 1
ATOM 891 C CA . PRO A 1 116 ? -9.502 -3.835 10.337 1.00 97.75 116 PRO A CA 1
ATOM 892 C C . PRO A 1 116 ? -8.461 -4.542 9.449 1.00 97.75 116 PRO A C 1
ATOM 894 O O . PRO A 1 116 ? -7.271 -4.226 9.536 1.00 97.75 116 PRO A O 1
ATOM 897 N N . PRO A 1 117 ? -8.883 -5.463 8.573 1.00 98.19 117 PRO A N 1
ATOM 898 C CA . PRO A 1 117 ? -8.022 -5.941 7.503 1.00 98.19 117 PRO A CA 1
ATOM 899 C C . PRO A 1 117 ? -7.642 -4.768 6.595 1.00 98.19 117 PRO A C 1
ATOM 901 O O . PRO A 1 117 ? -8.446 -3.854 6.369 1.00 98.19 117 PRO A O 1
ATOM 904 N N . LEU A 1 118 ? -6.414 -4.776 6.092 1.00 98.25 118 LEU A N 1
ATOM 905 C CA . LEU A 1 118 ? -5.840 -3.665 5.339 1.00 98.25 118 LEU A CA 1
ATOM 906 C C . LEU A 1 118 ? -5.360 -4.118 3.968 1.00 98.25 118 LEU A C 1
ATOM 908 O O . LEU A 1 118 ? -4.939 -5.256 3.780 1.00 98.25 118 LEU A O 1
ATOM 912 N N . VAL A 1 119 ? -5.387 -3.191 3.020 1.00 98.12 119 VAL A N 1
ATOM 913 C CA . VAL A 1 119 ? -4.671 -3.297 1.751 1.00 98.12 119 VAL A CA 1
ATOM 914 C C . VAL A 1 119 ? -3.603 -2.226 1.750 1.00 98.12 119 VAL A C 1
ATOM 916 O O . VAL A 1 119 ? -3.921 -1.045 1.863 1.00 98.12 119 VAL A O 1
ATOM 919 N N . PHE A 1 120 ? -2.356 -2.643 1.600 1.00 97.31 120 PHE A N 1
ATOM 920 C CA . PHE A 1 120 ? -1.223 -1.762 1.388 1.00 97.31 120 PHE A CA 1
ATOM 921 C C . PHE A 1 120 ? -0.804 -1.807 -0.076 1.00 97.31 120 PHE A C 1
ATOM 923 O O . PHE A 1 120 ? -0.933 -2.832 -0.751 1.00 97.31 120 PHE A O 1
ATOM 930 N N . ALA A 1 121 ? -0.277 -0.693 -0.565 1.00 96.25 121 ALA A N 1
ATOM 931 C CA . ALA A 1 121 ? 0.376 -0.637 -1.858 1.00 96.25 121 ALA A CA 1
ATOM 932 C C . ALA A 1 121 ? 1.571 0.308 -1.820 1.00 96.25 121 ALA A C 1
ATOM 934 O O . ALA A 1 121 ? 1.532 1.342 -1.162 1.00 96.25 121 ALA A O 1
ATOM 935 N N . VAL A 1 122 ? 2.617 -0.022 -2.566 1.00 94.00 122 VAL A N 1
ATOM 936 C CA . VAL A 1 122 ? 3.716 0.891 -2.867 1.00 94.00 122 VAL A CA 1
ATOM 937 C C . VAL A 1 122 ? 3.670 1.181 -4.359 1.00 94.00 122 VAL A C 1
ATOM 939 O O . VAL A 1 122 ? 3.909 0.287 -5.172 1.00 94.00 122 VAL A O 1
ATOM 942 N N . CYS A 1 123 ? 3.350 2.428 -4.704 1.00 90.50 123 CYS A N 1
ATOM 943 C CA . CYS A 1 123 ? 3.379 2.943 -6.072 1.00 90.50 123 CYS A CA 1
ATOM 944 C C . CYS A 1 123 ? 4.511 3.962 -6.186 1.00 90.50 123 CYS A C 1
ATOM 946 O O . CYS A 1 123 ? 4.495 4.973 -5.481 1.00 90.50 123 CYS A O 1
ATOM 948 N N . ASN A 1 124 ? 5.496 3.719 -7.054 1.00 83.94 124 ASN A N 1
ATOM 949 C CA . ASN A 1 124 ? 6.628 4.636 -7.267 1.00 83.94 124 ASN A CA 1
ATOM 950 C C . ASN A 1 124 ? 7.308 5.087 -5.950 1.00 83.94 124 ASN A C 1
ATOM 952 O O . ASN A 1 124 ? 7.591 6.269 -5.749 1.00 83.94 124 ASN A O 1
ATOM 956 N N . GLY A 1 125 ? 7.504 4.149 -5.014 1.00 83.88 125 GLY A N 1
ATOM 957 C CA . GLY A 1 125 ? 8.120 4.405 -3.704 1.00 83.88 125 GLY A CA 1
ATOM 958 C C . GLY A 1 125 ? 7.223 5.106 -2.676 1.00 83.88 125 GLY A C 1
ATOM 959 O O . GLY A 1 125 ? 7.689 5.426 -1.586 1.00 83.88 125 GLY A O 1
ATOM 960 N N . ARG A 1 126 ? 5.945 5.353 -2.987 1.00 88.69 126 ARG A N 1
ATOM 961 C CA . ARG A 1 126 ? 4.975 5.946 -2.058 1.00 88.69 126 ARG A CA 1
ATOM 962 C C . ARG A 1 126 ? 4.056 4.877 -1.491 1.00 88.69 126 ARG A C 1
ATOM 964 O O . ARG A 1 126 ? 3.410 4.161 -2.255 1.00 88.69 126 ARG A O 1
ATOM 971 N N . LEU A 1 127 ? 3.983 4.807 -0.164 1.00 94.00 127 LEU A N 1
ATOM 972 C CA . LEU A 1 127 ? 3.062 3.923 0.539 1.00 94.00 127 LEU A CA 1
ATOM 973 C C . LEU A 1 127 ? 1.630 4.461 0.457 1.00 94.00 127 LEU A C 1
ATOM 975 O O . LEU A 1 127 ? 1.379 5.655 0.635 1.00 94.00 127 LEU A O 1
ATOM 979 N N . MET A 1 128 ? 0.698 3.551 0.229 1.00 95.38 128 MET A N 1
ATOM 980 C CA . MET A 1 128 ? -0.737 3.763 0.259 1.00 95.38 128 MET A CA 1
ATOM 981 C C . MET A 1 128 ? -1.381 2.681 1.125 1.00 95.38 128 MET A C 1
ATOM 983 O O . MET A 1 128 ? -0.871 1.559 1.201 1.00 95.38 128 MET A O 1
ATOM 987 N N . VAL A 1 129 ? -2.494 3.007 1.777 1.00 96.62 129 VAL A N 1
ATOM 988 C CA . VAL A 1 129 ? -3.225 2.093 2.653 1.00 96.62 129 VAL A CA 1
ATOM 989 C C . VAL A 1 129 ? -4.733 2.336 2.597 1.00 96.62 129 VAL A C 1
ATOM 991 O O . VAL A 1 129 ? -5.214 3.470 2.618 1.00 96.62 129 VAL A O 1
ATOM 994 N N . TRP A 1 130 ? -5.492 1.244 2.587 1.00 97.62 130 TRP A N 1
ATOM 995 C CA . TRP A 1 130 ? -6.950 1.228 2.685 1.00 97.62 130 TRP A CA 1
ATOM 996 C C . TRP A 1 130 ? -7.411 0.160 3.668 1.00 97.62 130 TRP A C 1
ATOM 998 O O . TRP A 1 130 ? -6.693 -0.802 3.939 1.00 97.62 130 TRP A O 1
ATOM 1008 N N . ALA A 1 131 ? -8.632 0.307 4.176 1.00 98.00 131 ALA A N 1
ATOM 1009 C CA . ALA A 1 131 ? -9.275 -0.700 5.012 1.00 98.00 131 ALA A CA 1
ATOM 1010 C C . ALA A 1 131 ? -10.285 -1.546 4.223 1.00 98.00 131 ALA A C 1
ATOM 1012 O O . ALA A 1 131 ? -10.917 -1.081 3.270 1.00 98.00 131 ALA A O 1
ATOM 1013 N N . LEU A 1 132 ? -10.466 -2.788 4.664 1.00 98.38 132 LEU A N 1
ATOM 1014 C CA . LEU A 1 132 ? -11.496 -3.710 4.197 1.00 98.38 132 LEU A CA 1
ATOM 1015 C C . LEU A 1 132 ? -12.552 -3.912 5.288 1.00 98.38 132 LEU A C 1
ATOM 1017 O O . LEU A 1 132 ? -12.269 -3.828 6.482 1.00 98.38 132 LEU A O 1
ATOM 1021 N N . ALA A 1 133 ? -13.781 -4.207 4.868 1.00 96.81 133 ALA A N 1
ATOM 1022 C CA . ALA A 1 133 ? -14.853 -4.576 5.792 1.00 96.81 133 ALA A CA 1
ATOM 1023 C C . ALA A 1 133 ? -14.819 -6.068 6.171 1.00 96.81 133 ALA A C 1
ATOM 1025 O O . ALA A 1 133 ? -15.318 -6.449 7.228 1.00 96.81 133 ALA A O 1
ATOM 1026 N N . GLU A 1 134 ? -14.239 -6.907 5.312 1.00 97.12 134 GLU A N 1
ATOM 1027 C CA . GLU A 1 134 ? -14.221 -8.359 5.464 1.00 97.12 134 GLU A CA 1
ATOM 1028 C C . GLU A 1 134 ? -12.793 -8.873 5.637 1.00 97.12 134 GLU A C 1
ATOM 1030 O O . GLU A 1 134 ? -11.898 -8.495 4.883 1.00 97.12 134 GLU A O 1
ATOM 1035 N N . ASP A 1 135 ? -12.593 -9.760 6.613 1.00 97.44 135 ASP A N 1
ATOM 1036 C CA . ASP A 1 135 ? -11.292 -10.364 6.922 1.00 97.44 135 ASP A CA 1
ATOM 1037 C C . ASP A 1 135 ? -11.002 -11.571 6.027 1.00 97.44 135 ASP A C 1
ATOM 1039 O O . ASP A 1 135 ? -10.973 -12.726 6.452 1.00 97.44 135 ASP A O 1
ATOM 1043 N N . ARG A 1 136 ? -10.880 -11.292 4.730 1.00 96.81 136 ARG A N 1
ATOM 1044 C CA . ARG A 1 136 ? -10.541 -12.262 3.690 1.00 96.81 136 ARG A CA 1
ATOM 1045 C C . ARG A 1 136 ? -9.768 -11.576 2.575 1.00 96.81 136 ARG A C 1
ATOM 1047 O O . ARG A 1 136 ? -9.889 -10.367 2.383 1.00 96.81 136 ARG A O 1
ATOM 1054 N N . ARG A 1 137 ? -9.027 -12.369 1.797 1.00 97.56 137 ARG A N 1
ATOM 1055 C CA . ARG A 1 137 ? -8.334 -11.880 0.602 1.00 97.56 137 ARG A CA 1
ATOM 1056 C C . ARG A 1 137 ? -9.336 -11.164 -0.320 1.00 97.56 137 ARG A C 1
ATOM 1058 O O . ARG A 1 137 ? -10.307 -11.806 -0.727 1.00 97.56 137 ARG A O 1
ATOM 1065 N N . PRO A 1 138 ? -9.117 -9.880 -0.652 1.00 97.69 138 PRO A N 1
ATOM 1066 C CA . PRO A 1 138 ? -10.029 -9.134 -1.504 1.00 97.69 138 PRO A CA 1
ATOM 1067 C C . PRO A 1 138 ? -9.906 -9.567 -2.970 1.00 97.69 138 PRO A C 1
ATOM 1069 O O . PRO A 1 138 ? -8.854 -10.017 -3.430 1.00 97.69 138 PRO A O 1
ATOM 1072 N N . ASP A 1 139 ? -10.993 -9.377 -3.704 1.00 96.31 139 ASP A N 1
ATOM 1073 C CA . ASP A 1 139 ? -11.061 -9.447 -5.162 1.00 96.31 139 ASP A CA 1
ATOM 1074 C C . ASP A 1 139 ? -11.181 -8.039 -5.775 1.00 96.31 139 ASP A C 1
ATOM 1076 O O . ASP A 1 139 ? -11.249 -7.029 -5.072 1.00 96.31 139 ASP A O 1
ATOM 1080 N N . LEU A 1 140 ? -11.223 -7.951 -7.107 1.00 95.75 140 LEU A N 1
ATOM 1081 C CA . LEU A 1 140 ? -11.315 -6.669 -7.817 1.00 95.75 140 LEU A CA 1
ATOM 1082 C C . LEU A 1 140 ? -12.591 -5.870 -7.486 1.00 95.75 140 LEU A C 1
ATOM 1084 O O . LEU A 1 140 ? -12.578 -4.644 -7.597 1.00 95.75 140 LEU A O 1
ATOM 1088 N N . GLY A 1 141 ? -13.680 -6.540 -7.092 1.00 96.69 141 GLY A N 1
ATOM 1089 C CA . GLY A 1 141 ? -14.959 -5.917 -6.734 1.00 96.69 141 GLY A CA 1
ATOM 1090 C C . GLY A 1 141 ? -15.050 -5.495 -5.266 1.00 96.69 141 GLY A C 1
ATOM 1091 O O . GLY A 1 141 ? -15.953 -4.742 -4.891 1.00 96.69 141 GLY A O 1
ATOM 1092 N N . SER A 1 142 ? -14.108 -5.941 -4.436 1.00 97.56 142 SER A N 1
ATOM 1093 C CA . SER A 1 142 ? -14.077 -5.666 -3.006 1.00 97.56 142 SER A CA 1
ATOM 1094 C C . SER A 1 142 ? -13.998 -4.165 -2.754 1.00 97.56 142 SER A C 1
ATOM 1096 O O . SER A 1 142 ? -13.156 -3.460 -3.312 1.00 97.56 142 SER A O 1
ATOM 1098 N N . SER A 1 143 ? -14.914 -3.657 -1.929 1.00 97.00 143 SER A N 1
ATOM 1099 C CA . SER A 1 143 ? -14.975 -2.228 -1.618 1.00 97.00 143 SER A CA 1
ATOM 1100 C C . SER A 1 143 ? -13.859 -1.845 -0.657 1.00 97.00 143 SER A C 1
ATOM 1102 O O . SER A 1 143 ? -13.781 -2.376 0.454 1.00 97.00 143 SER A O 1
ATOM 1104 N N . LEU A 1 144 ? -13.029 -0.892 -1.072 1.00 97.56 144 LEU A N 1
ATOM 1105 C CA . LEU A 1 144 ? -12.063 -0.267 -0.185 1.00 97.56 144 LEU A CA 1
ATOM 1106 C C . LEU A 1 144 ? -12.757 0.772 0.686 1.00 97.56 144 LEU A C 1
ATOM 1108 O O . LEU A 1 144 ? -13.815 1.307 0.346 1.00 97.56 144 LEU A O 1
ATOM 1112 N N . HIS A 1 145 ? -12.141 1.063 1.818 1.00 97.12 145 HIS A N 1
ATOM 1113 C CA . HIS A 1 145 ? -12.567 2.108 2.728 1.00 97.12 145 HIS A CA 1
ATOM 1114 C C . HIS A 1 145 ? -11.375 2.983 3.096 1.00 97.12 145 HIS A C 1
ATOM 1116 O O . HIS A 1 145 ? -10.223 2.547 3.028 1.00 97.12 145 HIS A O 1
ATOM 1122 N N . MET A 1 146 ? -11.656 4.217 3.507 1.00 94.75 146 MET A N 1
ATOM 1123 C CA . MET A 1 146 ? -10.639 5.084 4.088 1.00 94.75 146 MET A CA 1
ATOM 1124 C C . MET A 1 146 ? -10.017 4.384 5.297 1.00 94.75 146 MET A C 1
ATOM 1126 O O . MET A 1 146 ? -10.732 3.917 6.188 1.00 94.75 146 MET A O 1
ATOM 1130 N N . ALA A 1 147 ? -8.688 4.291 5.311 1.00 94.19 147 ALA A N 1
ATOM 1131 C CA . ALA A 1 147 ? -7.990 3.741 6.455 1.00 94.19 147 ALA A CA 1
ATOM 1132 C C . ALA A 1 147 ? -8.090 4.743 7.622 1.00 94.19 147 ALA A C 1
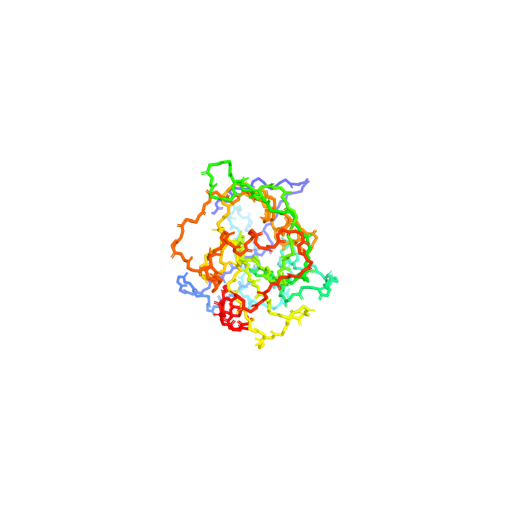ATOM 1134 O O . ALA A 1 147 ? -7.787 5.925 7.442 1.00 94.19 147 ALA A O 1
ATOM 1135 N N . PRO A 1 148 ? -8.524 4.312 8.817 1.00 91.94 148 PRO A N 1
ATOM 1136 C CA . PRO A 1 148 ? -8.802 5.214 9.926 1.00 91.94 148 PRO A CA 1
ATOM 1137 C C . PRO A 1 148 ? -7.504 5.583 10.663 1.00 91.94 148 PRO A C 1
ATOM 1139 O O . PRO A 1 148 ? -7.367 5.285 11.847 1.00 91.94 148 PRO A O 1
ATOM 1142 N N . TYR A 1 149 ? -6.550 6.232 9.980 1.00 91.69 149 TYR A N 1
ATOM 1143 C CA . TYR A 1 149 ? -5.247 6.663 10.517 1.00 91.69 149 TYR A CA 1
ATOM 1144 C C . TYR A 1 149 ? -4.956 8.133 10.179 1.00 91.69 149 TYR A C 1
ATOM 1146 O O . TYR A 1 149 ? -5.267 8.597 9.084 1.00 91.69 149 TYR A O 1
ATOM 1154 N N . TRP A 1 150 ? -4.367 8.893 11.113 1.00 87.19 150 TRP A N 1
ATOM 1155 C CA . TRP A 1 150 ? -4.083 10.334 10.928 1.00 87.19 150 TRP A CA 1
ATOM 1156 C C . TRP A 1 150 ? -3.085 10.649 9.816 1.00 87.19 150 TRP A C 1
ATOM 1158 O O . TRP A 1 150 ? -3.135 11.735 9.249 1.00 87.19 150 TRP A O 1
ATOM 1168 N N . ASN A 1 151 ? -2.206 9.710 9.482 1.00 87.25 151 ASN A N 1
ATOM 1169 C CA . ASN A 1 151 ? -1.215 9.865 8.421 1.00 87.25 151 ASN A CA 1
ATOM 1170 C C . ASN A 1 151 ? -1.733 9.428 7.038 1.00 87.25 151 ASN A C 1
ATOM 1172 O O . ASN A 1 151 ? -0.919 9.303 6.131 1.00 87.25 151 ASN A O 1
ATOM 1176 N N . THR A 1 152 ? -3.033 9.165 6.862 1.00 89.44 152 THR A N 1
ATOM 1177 C CA . THR A 1 152 ? -3.605 8.713 5.581 1.00 89.44 152 THR A CA 1
ATOM 1178 C C . THR A 1 152 ? -4.452 9.811 4.929 1.00 89.44 152 THR A C 1
ATOM 1180 O O . THR A 1 152 ? -5.294 10.423 5.588 1.00 89.44 152 THR A O 1
ATOM 1183 N N . TYR A 1 153 ? -4.234 10.054 3.635 1.00 89.25 153 TYR A N 1
ATOM 1184 C CA . TYR A 1 153 ? -4.979 11.008 2.807 1.00 89.25 153 TYR A CA 1
ATOM 1185 C C . TYR A 1 153 ? -6.227 10.374 2.167 1.00 89.25 153 TYR A C 1
ATOM 1187 O O . TYR A 1 153 ? -6.438 9.163 2.224 1.00 89.25 153 TYR A O 1
ATOM 1195 N N . ASP A 1 154 ? -7.071 11.195 1.530 1.00 88.12 154 ASP A N 1
ATOM 1196 C CA . ASP A 1 154 ? -8.341 10.743 0.938 1.00 88.12 154 ASP A CA 1
ATOM 1197 C C . ASP A 1 154 ? -8.176 9.695 -0.175 1.00 88.12 154 ASP A C 1
ATOM 1199 O O . ASP A 1 154 ? -9.008 8.794 -0.317 1.00 88.12 154 ASP A O 1
ATOM 1203 N N . ASP A 1 155 ? -7.078 9.796 -0.926 1.00 89.06 155 ASP A N 1
ATOM 1204 C CA . ASP A 1 155 ? -6.688 8.871 -1.990 1.00 89.06 155 ASP A CA 1
ATOM 1205 C C . ASP A 1 155 ? -6.005 7.596 -1.466 1.00 89.06 155 ASP A C 1
ATOM 1207 O O . ASP A 1 155 ? -5.657 6.719 -2.252 1.00 89.06 155 ASP A O 1
ATOM 1211 N N . GLY A 1 156 ? -5.841 7.469 -0.146 1.00 92.06 156 GLY A N 1
ATOM 1212 C CA . GLY A 1 156 ? -5.153 6.363 0.512 1.00 92.06 156 GLY A CA 1
ATOM 1213 C C . GLY A 1 156 ? -3.642 6.537 0.604 1.00 92.06 156 GLY A C 1
ATOM 1214 O O . GLY A 1 156 ? -2.994 5.701 1.225 1.00 92.06 156 GLY A O 1
ATOM 1215 N N . SER A 1 157 ? -3.053 7.595 0.036 1.00 92.00 157 SER A N 1
ATOM 1216 C CA . SER A 1 157 ? -1.622 7.853 0.212 1.00 92.00 157 SER A CA 1
ATOM 1217 C C . SER A 1 157 ? -1.280 8.082 1.686 1.00 92.00 157 SER A C 1
ATOM 1219 O O . SER A 1 157 ? -2.103 8.558 2.473 1.00 92.00 157 SER A O 1
ATOM 1221 N N . VAL A 1 158 ? -0.062 7.712 2.080 1.00 91.06 158 VAL A N 1
ATOM 1222 C CA . VAL A 1 158 ? 0.430 7.877 3.450 1.00 91.06 158 VAL A CA 1
ATOM 1223 C C . VAL A 1 158 ? 1.428 9.027 3.509 1.00 91.06 158 VAL A C 1
ATOM 1225 O O . VAL A 1 158 ? 2.371 9.104 2.719 1.00 91.06 158 VAL A O 1
ATOM 1228 N N . CYS A 1 159 ? 1.258 9.911 4.490 1.00 87.62 159 CYS A N 1
ATOM 1229 C CA . CYS A 1 159 ? 2.264 10.902 4.838 1.00 87.62 159 CYS A CA 1
ATOM 1230 C C . CYS A 1 159 ? 3.497 10.189 5.396 1.00 87.62 159 CYS A C 1
ATOM 1232 O O . CYS A 1 159 ? 3.480 9.664 6.509 1.00 87.62 159 CYS A O 1
ATOM 1234 N N . HIS A 1 160 ? 4.565 10.175 4.601 1.00 76.06 160 HIS A N 1
ATOM 1235 C CA . HIS A 1 160 ? 5.784 9.443 4.923 1.00 76.06 160 HIS A CA 1
ATOM 1236 C C . HIS A 1 160 ? 6.482 9.988 6.179 1.00 76.06 160 HIS A C 1
ATOM 1238 O O . HIS A 1 160 ? 7.002 9.214 6.972 1.00 76.06 160 HIS A O 1
ATOM 1244 N N . GLY A 1 161 ? 6.471 11.309 6.401 1.00 75.06 161 GLY A N 1
ATOM 1245 C CA . GLY A 1 161 ? 7.088 11.929 7.579 1.00 75.06 161 GLY A CA 1
ATOM 1246 C C . GLY A 1 161 ? 8.493 11.381 7.878 1.00 75.06 161 GLY A C 1
ATOM 1247 O O . GLY A 1 161 ? 9.325 11.263 6.980 1.00 75.06 161 GLY A O 1
ATOM 1248 N N . SER A 1 162 ? 8.728 11.003 9.139 1.00 67.62 162 SER A N 1
ATOM 1249 C CA . SER A 1 162 ? 9.953 10.346 9.620 1.00 67.62 162 SER A CA 1
ATOM 1250 C C . SER A 1 162 ? 9.902 8.809 9.580 1.00 67.62 162 SER A C 1
ATOM 1252 O O . SER A 1 162 ? 10.694 8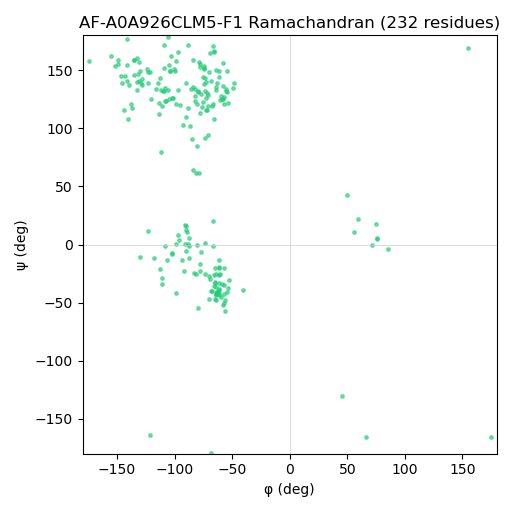.153 10.258 1.00 67.62 162 SER A O 1
ATOM 1254 N N . MET A 1 163 ? 8.969 8.215 8.827 1.00 82.19 163 MET A N 1
ATOM 1255 C CA . MET A 1 163 ? 8.849 6.764 8.692 1.00 82.19 163 MET A CA 1
ATOM 1256 C C . MET A 1 163 ? 10.153 6.171 8.149 1.00 82.19 163 MET A C 1
ATOM 1258 O O . MET A 1 163 ? 10.634 6.559 7.084 1.00 82.19 163 MET A O 1
ATOM 1262 N N . ALA A 1 164 ? 10.709 5.200 8.873 1.00 82.88 164 ALA A N 1
ATOM 1263 C CA . ALA A 1 164 ? 11.875 4.432 8.446 1.00 82.88 164 ALA A CA 1
ATOM 1264 C C . ALA A 1 164 ? 11.462 3.350 7.433 1.00 82.88 164 ALA A C 1
ATOM 1266 O O . ALA A 1 164 ? 11.570 2.155 7.702 1.00 82.88 164 ALA A O 1
ATOM 1267 N N . ALA A 1 165 ? 10.915 3.773 6.292 1.00 83.31 165 ALA A N 1
ATOM 1268 C CA . ALA A 1 165 ? 10.454 2.854 5.265 1.00 83.31 165 ALA A CA 1
ATOM 1269 C C . ALA A 1 165 ? 11.624 2.219 4.489 1.00 83.31 165 ALA A C 1
ATOM 1271 O O . ALA A 1 165 ? 12.682 2.844 4.327 1.00 83.31 165 ALA A O 1
ATOM 1272 N N . PRO A 1 166 ? 11.442 0.997 3.962 1.00 85.31 166 PRO A N 1
ATOM 1273 C CA . PRO A 1 166 ? 12.391 0.395 3.034 1.00 85.31 166 PRO A CA 1
ATOM 1274 C C . PRO A 1 166 ? 12.608 1.253 1.778 1.00 85.31 166 PRO A C 1
ATOM 1276 O O . PRO A 1 166 ? 11.746 2.018 1.357 1.00 85.31 166 PRO A O 1
ATOM 1279 N N . LYS A 1 167 ? 13.762 1.086 1.121 1.00 82.31 167 LYS A N 1
ATOM 1280 C CA . LYS A 1 167 ? 14.074 1.796 -0.138 1.00 82.31 167 LYS A CA 1
ATOM 1281 C C . LYS A 1 167 ? 13.386 1.195 -1.366 1.00 82.31 167 LYS A C 1
ATOM 1283 O O . LYS A 1 167 ? 13.255 1.860 -2.388 1.00 82.31 167 LYS A O 1
ATOM 1288 N N . THR A 1 168 ? 13.001 -0.073 -1.285 1.00 83.94 168 THR A N 1
ATOM 1289 C CA . THR A 1 168 ? 12.415 -0.855 -2.379 1.00 83.94 168 THR A CA 1
ATOM 1290 C C . THR A 1 168 ? 11.175 -1.586 -1.876 1.00 83.94 168 THR A C 1
ATOM 1292 O O . THR A 1 168 ? 11.017 -1.767 -0.672 1.00 83.94 168 THR A O 1
ATOM 1295 N N . ALA A 1 169 ? 10.299 -2.018 -2.779 1.00 84.50 169 ALA A N 1
ATOM 1296 C CA . ALA A 1 169 ? 9.162 -2.882 -2.462 1.00 84.50 169 ALA A CA 1
ATOM 1297 C C . ALA A 1 169 ? 9.391 -4.261 -3.098 1.00 84.50 169 ALA A C 1
ATOM 1299 O O . ALA A 1 169 ? 8.900 -4.548 -4.187 1.00 84.50 169 ALA A O 1
ATOM 1300 N N . THR A 1 170 ? 10.214 -5.084 -2.451 1.00 86.12 170 THR A N 1
ATOM 1301 C CA . THR A 1 170 ? 10.424 -6.487 -2.834 1.00 86.12 170 THR A CA 1
ATOM 1302 C C . THR A 1 170 ? 9.579 -7.379 -1.940 1.00 86.12 170 THR A C 1
ATOM 1304 O O . THR A 1 170 ? 9.210 -6.981 -0.839 1.00 86.12 170 THR A O 1
ATOM 1307 N N . ILE A 1 171 ? 9.279 -8.597 -2.389 1.00 86.25 171 ILE A N 1
ATOM 1308 C CA . ILE A 1 171 ? 8.424 -9.538 -1.649 1.00 86.25 171 ILE A CA 1
ATOM 1309 C C . ILE A 1 171 ? 8.938 -9.750 -0.214 1.00 86.25 171 ILE A C 1
ATOM 1311 O O . ILE A 1 171 ? 8.149 -9.821 0.725 1.00 86.25 171 ILE A O 1
ATOM 1315 N N . GLU A 1 172 ? 10.257 -9.784 -0.033 1.00 85.81 172 GLU A N 1
ATOM 1316 C CA . GLU A 1 172 ? 10.928 -10.015 1.247 1.00 85.81 172 GLU A CA 1
ATOM 1317 C C . GLU A 1 172 ? 10.771 -8.847 2.227 1.00 85.81 172 GLU A C 1
ATOM 1319 O O . GLU A 1 172 ? 10.826 -9.053 3.440 1.00 85.81 172 GLU A O 1
ATOM 1324 N N . ASN A 1 173 ? 10.588 -7.621 1.728 1.00 88.69 173 ASN A N 1
ATOM 1325 C CA . ASN A 1 173 ? 10.545 -6.420 2.559 1.00 88.69 173 ASN A CA 1
ATOM 1326 C C . ASN A 1 173 ? 9.150 -5.797 2.701 1.00 88.69 173 ASN A C 1
ATOM 1328 O O . ASN A 1 173 ? 9.001 -4.844 3.463 1.00 88.69 173 ASN A O 1
ATOM 1332 N N . LEU A 1 174 ? 8.114 -6.347 2.058 1.00 90.12 174 LEU A N 1
ATOM 1333 C CA . LEU A 1 174 ? 6.735 -5.870 2.238 1.00 90.12 174 LEU A CA 1
ATOM 1334 C C . LEU A 1 174 ? 6.278 -5.851 3.704 1.00 90.12 174 LEU A C 1
ATOM 1336 O O . LEU A 1 174 ? 5.684 -4.850 4.101 1.00 90.12 174 LEU A O 1
ATOM 1340 N N . PRO A 1 175 ? 6.597 -6.853 4.553 1.00 90.75 175 PRO A N 1
ATOM 1341 C CA . PRO A 1 175 ? 6.258 -6.768 5.974 1.00 90.75 175 PRO A CA 1
ATOM 1342 C C . PRO A 1 175 ? 6.878 -5.543 6.663 1.00 90.75 175 PRO A C 1
ATOM 1344 O O . PRO A 1 175 ? 6.249 -4.925 7.516 1.00 90.75 175 PRO A O 1
ATOM 1347 N N . GLN A 1 176 ? 8.078 -5.132 6.238 1.00 93.19 176 GLN A N 1
ATOM 1348 C CA . GLN A 1 176 ? 8.778 -3.973 6.798 1.00 93.19 176 GLN A CA 1
ATOM 1349 C C . GLN A 1 176 ? 8.075 -2.658 6.444 1.00 93.19 176 GLN A C 1
ATOM 1351 O O . GLN A 1 176 ? 8.131 -1.718 7.230 1.00 93.19 176 GLN A O 1
ATOM 1356 N N . TRP A 1 177 ? 7.385 -2.577 5.299 1.00 94.38 177 TRP A N 1
ATOM 1357 C CA . TRP A 1 177 ? 6.547 -1.421 4.963 1.00 94.38 177 TRP A CA 1
ATOM 1358 C C . TRP A 1 177 ? 5.364 -1.281 5.924 1.00 94.38 177 TRP A C 1
ATOM 1360 O O . TRP A 1 177 ? 5.127 -0.192 6.449 1.00 94.38 177 TRP A O 1
ATOM 1370 N N . SER A 1 178 ? 4.652 -2.376 6.195 1.00 93.94 178 SER A N 1
ATOM 1371 C CA . SER A 1 178 ? 3.553 -2.382 7.166 1.00 93.94 178 SER A CA 1
ATOM 1372 C C . SER A 1 178 ? 4.047 -2.080 8.580 1.00 93.94 178 SER A C 1
ATOM 1374 O O . SER A 1 178 ? 3.452 -1.275 9.294 1.00 93.94 178 SER A O 1
ATOM 1376 N N . ASP A 1 179 ? 5.166 -2.673 8.991 1.00 93.31 179 ASP A N 1
ATOM 1377 C CA . ASP A 1 179 ? 5.752 -2.425 10.308 1.00 93.31 179 ASP A CA 1
ATOM 1378 C C . ASP A 1 179 ? 6.210 -0.971 10.453 1.00 93.31 179 ASP A C 1
ATOM 1380 O O . ASP A 1 179 ? 5.922 -0.343 11.472 1.00 93.31 179 ASP A O 1
ATOM 1384 N N . ALA A 1 180 ? 6.838 -0.395 9.423 1.00 92.50 180 ALA A N 1
ATOM 1385 C CA . ALA A 1 180 ? 7.213 1.015 9.406 1.00 92.50 180 ALA A CA 1
ATOM 1386 C C . ALA A 1 180 ? 5.983 1.932 9.502 1.00 92.50 180 ALA A C 1
ATOM 1388 O O . ALA A 1 180 ? 6.016 2.928 10.230 1.00 92.50 180 ALA A O 1
ATOM 1389 N N . PHE A 1 181 ? 4.878 1.573 8.838 1.00 93.44 181 PHE A N 1
ATOM 1390 C CA . PHE A 1 181 ? 3.606 2.281 8.964 1.00 93.44 181 PHE A CA 1
ATOM 1391 C C . PHE A 1 181 ? 3.117 2.318 10.416 1.00 93.44 181 PHE A C 1
ATOM 1393 O O . PHE A 1 181 ? 2.861 3.400 10.948 1.00 93.44 181 PHE A O 1
ATOM 1400 N N . PHE A 1 182 ? 3.041 1.163 11.080 1.00 92.25 182 PHE A N 1
ATOM 1401 C CA . PHE A 1 182 ? 2.553 1.070 12.460 1.00 92.25 182 PHE A CA 1
ATOM 1402 C C . PHE A 1 182 ? 3.538 1.594 13.510 1.00 92.25 182 PHE A C 1
ATOM 1404 O O . PHE A 1 182 ? 3.105 2.026 14.576 1.00 92.25 182 PHE A O 1
ATOM 1411 N N . ALA A 1 183 ? 4.840 1.583 13.227 1.00 90.12 183 ALA A N 1
ATOM 1412 C CA . ALA A 1 183 ? 5.864 2.161 14.095 1.00 90.12 183 ALA A CA 1
ATOM 1413 C C . ALA A 1 183 ? 5.941 3.695 13.989 1.00 90.12 183 ALA A C 1
ATOM 1415 O O . ALA A 1 183 ? 6.525 4.346 14.858 1.00 90.12 183 ALA A O 1
ATOM 1416 N N . SER A 1 184 ? 5.366 4.287 12.936 1.00 88.25 184 SER A N 1
ATOM 1417 C CA . SER A 1 184 ? 5.327 5.739 12.779 1.00 88.25 184 SER A CA 1
ATOM 1418 C C . SER A 1 184 ? 4.418 6.395 13.825 1.00 88.25 184 SER A C 1
ATOM 1420 O O . SER A 1 184 ? 3.359 5.878 14.180 1.00 88.25 184 SER A O 1
ATOM 1422 N N . ARG A 1 185 ? 4.845 7.552 14.345 1.00 87.75 185 ARG A N 1
ATOM 1423 C CA . ARG A 1 185 ? 4.053 8.323 15.309 1.00 87.75 185 ARG A CA 1
ATOM 1424 C C . ARG A 1 185 ? 3.011 9.173 14.599 1.00 87.75 185 ARG A C 1
ATOM 1426 O O . ARG A 1 185 ? 3.348 9.995 13.750 1.00 87.75 185 ARG A O 1
ATOM 1433 N N . PHE A 1 186 ? 1.760 9.056 15.025 1.00 83.06 186 PHE A N 1
ATOM 1434 C CA . PHE A 1 186 ? 0.701 9.956 14.597 1.00 83.06 186 PHE A CA 1
ATOM 1435 C C . PHE A 1 186 ? 0.814 11.292 15.351 1.00 83.06 186 PHE A C 1
ATOM 1437 O O . PHE A 1 186 ? 0.628 11.343 16.567 1.00 83.06 186 PHE A O 1
ATOM 1444 N N . THR A 1 187 ? 1.134 12.373 14.636 1.00 78.56 187 THR A N 1
ATOM 1445 C CA . THR A 1 187 ? 1.401 13.706 15.215 1.00 78.56 187 THR A CA 1
ATOM 1446 C C . THR A 1 187 ? 0.179 14.626 15.272 1.00 78.56 187 THR A C 1
ATOM 1448 O O . THR A 1 187 ? 0.200 15.621 15.986 1.00 78.56 187 THR A O 1
ATOM 1451 N N . GLY A 1 188 ? -0.912 14.289 14.581 1.00 68.94 188 GLY A N 1
ATOM 1452 C CA . GLY A 1 188 ? -2.168 15.041 14.603 1.00 68.94 188 GLY A CA 1
ATOM 1453 C C . GLY A 1 188 ? -2.990 14.837 13.329 1.00 68.94 188 GLY A C 1
ATOM 1454 O O . GLY A 1 188 ? -2.500 14.277 12.348 1.00 68.94 188 GLY A O 1
ATOM 1455 N N . SER A 1 189 ? -4.247 15.295 13.338 1.00 60.88 189 SER A N 1
ATOM 1456 C CA . SER A 1 189 ? -5.078 15.366 12.129 1.00 60.88 189 SER A CA 1
ATOM 1457 C C . SER A 1 189 ? -4.592 16.520 11.254 1.00 60.88 189 SER A C 1
ATOM 1459 O O . SER A 1 189 ? -5.033 17.655 11.405 1.00 60.88 189 SER A O 1
ATOM 1461 N N . ASN A 1 190 ? -3.675 16.250 10.328 1.00 52.03 190 ASN A N 1
ATOM 1462 C CA . ASN A 1 190 ? -3.164 17.281 9.418 1.00 52.03 190 ASN A CA 1
ATOM 1463 C C . ASN A 1 190 ? -4.169 17.695 8.326 1.00 52.03 190 ASN A C 1
ATOM 1465 O O . ASN A 1 190 ? -3.811 18.477 7.450 1.00 52.03 190 ASN A O 1
ATOM 1469 N N . LEU A 1 191 ? -5.386 17.134 8.306 1.00 57.34 191 LEU A N 1
ATOM 1470 C CA . LEU A 1 191 ? -6.134 17.037 7.049 1.00 57.34 191 LEU A CA 1
ATOM 1471 C C . LEU A 1 191 ? -7.577 17.530 7.078 1.00 57.34 191 LEU A C 1
ATOM 1473 O O . LEU A 1 191 ? -8.168 17.631 6.010 1.00 57.34 191 LEU A O 1
ATOM 1477 N N . GLY A 1 192 ? -8.180 17.820 8.236 1.00 61.56 192 GLY A N 1
ATOM 1478 C CA . GLY A 1 192 ? -9.606 18.201 8.286 1.00 61.56 192 GLY A CA 1
ATOM 1479 C C . GLY A 1 192 ? -10.553 17.168 7.641 1.00 61.56 192 GLY A C 1
ATOM 1480 O O . GLY A 1 192 ? -11.729 17.451 7.429 1.00 61.56 192 GLY A O 1
ATOM 1481 N N . LEU A 1 193 ? -10.038 15.976 7.319 1.00 73.44 193 LEU A N 1
ATOM 1482 C CA . LEU A 1 193 ? -10.751 14.891 6.668 1.00 73.44 193 LEU A CA 1
ATOM 1483 C C . LEU A 1 193 ? -11.495 14.093 7.727 1.00 73.44 193 LEU A C 1
ATOM 1485 O O . LEU A 1 193 ? -10.946 13.738 8.774 1.00 73.44 193 LEU A O 1
ATOM 1489 N N . GLN A 1 194 ? -12.745 13.762 7.429 1.00 81.38 194 GLN A N 1
ATOM 1490 C CA . GLN A 1 194 ? -13.478 12.794 8.223 1.00 81.38 194 GLN A CA 1
ATOM 1491 C C . GLN A 1 194 ? -12.894 11.405 7.951 1.00 81.38 194 GLN A C 1
ATOM 1493 O O . GLN A 1 194 ? -12.968 10.924 6.830 1.00 81.38 194 GLN A O 1
ATOM 1498 N N . GLN A 1 195 ? -12.313 10.767 8.969 1.00 84.31 195 GLN A N 1
ATOM 1499 C CA . GLN A 1 195 ? -11.639 9.464 8.825 1.00 84.31 195 GLN A CA 1
ATOM 1500 C C . GLN A 1 195 ? -12.557 8.265 9.079 1.00 84.31 195 GLN A C 1
ATOM 1502 O O . GLN A 1 195 ? -12.278 7.144 8.662 1.00 84.31 195 GLN A O 1
ATOM 1507 N N . CYS A 1 196 ? -13.640 8.493 9.818 1.00 90.31 196 CYS A N 1
ATOM 1508 C CA . CYS A 1 196 ? -14.633 7.492 10.182 1.00 90.31 196 CYS A CA 1
ATOM 1509 C C . CYS A 1 196 ? -15.976 8.176 10.465 1.00 90.31 196 CYS A C 1
ATOM 1511 O O . CYS A 1 196 ? -16.034 9.382 10.721 1.00 90.31 196 CYS A O 1
ATOM 1513 N N . SER A 1 197 ? -17.059 7.405 10.454 1.00 93.94 197 SER A N 1
ATOM 1514 C CA . SER A 1 197 ? -18.401 7.876 10.818 1.00 93.94 197 SER A CA 1
ATOM 1515 C C . SER A 1 197 ? -18.714 7.719 12.312 1.00 93.94 197 SER A C 1
ATOM 1517 O O . SER A 1 197 ? -19.869 7.847 12.715 1.00 93.94 197 SER A O 1
ATOM 1519 N N . TYR A 1 198 ? -17.708 7.432 13.150 1.00 94.81 198 TYR A N 1
ATOM 1520 C CA . TYR A 1 198 ? -17.913 7.289 14.590 1.00 94.81 198 TYR A CA 1
ATOM 1521 C C . TYR A 1 198 ? -18.365 8.628 15.208 1.00 94.81 198 TYR A C 1
ATOM 1523 O O . TYR A 1 198 ? -17.728 9.646 14.928 1.00 94.81 198 TYR A O 1
ATOM 1531 N N . PRO A 1 199 ? -19.417 8.661 16.054 1.00 91.88 199 PRO A N 1
ATOM 1532 C CA . PRO A 1 199 ? -19.986 9.915 16.565 1.00 91.88 199 PRO A CA 1
ATOM 1533 C C . PRO A 1 199 ? -18.995 10.816 17.313 1.00 91.88 199 PRO A C 1
ATOM 1535 O O . PRO A 1 199 ? -19.056 12.034 17.193 1.00 91.88 199 PRO A O 1
ATOM 1538 N N . GLU A 1 200 ? -18.050 10.226 18.047 1.00 91.06 200 GLU A N 1
ATOM 1539 C CA . GLU A 1 200 ? -16.997 10.960 18.770 1.00 91.06 200 GLU A CA 1
ATOM 1540 C C . GLU A 1 200 ? -15.722 11.176 17.922 1.00 91.06 200 GLU A C 1
ATOM 1542 O O . GLU A 1 200 ? -14.639 11.467 18.439 1.00 91.06 200 GLU A O 1
ATOM 1547 N N . GLY A 1 201 ? -15.828 10.989 16.605 1.00 90.50 201 GLY A N 1
ATOM 1548 C CA . GLY A 1 201 ? -14.731 11.124 15.656 1.00 90.50 201 GLY A CA 1
ATOM 1549 C C . GLY A 1 201 ? -13.627 10.078 15.830 1.00 90.50 201 GLY A C 1
ATOM 1550 O O . GLY A 1 201 ? -13.777 9.064 16.513 1.00 90.50 201 GLY A O 1
ATOM 1551 N N . PHE A 1 202 ? -12.484 10.344 15.197 1.00 90.31 202 PHE A N 1
ATOM 1552 C CA . PHE A 1 202 ? -11.329 9.443 15.168 1.00 90.31 202 PHE A CA 1
ATOM 1553 C C . PHE A 1 202 ? -10.814 9.075 16.563 1.00 90.31 202 PHE A C 1
ATOM 1555 O O . PHE A 1 202 ? -10.619 7.902 16.876 1.00 90.31 202 PHE A O 1
ATOM 1562 N N . ILE A 1 203 ? -10.595 10.076 17.417 1.00 91.56 203 ILE A N 1
ATOM 1563 C CA . ILE A 1 203 ? -10.042 9.843 18.752 1.00 91.56 203 ILE A CA 1
ATOM 1564 C C . ILE A 1 203 ? -11.033 9.073 19.626 1.00 91.56 203 ILE A C 1
ATOM 1566 O O . ILE A 1 203 ? -10.620 8.169 20.354 1.00 91.56 203 ILE A O 1
ATOM 1570 N N . GLY A 1 204 ? -12.327 9.390 19.545 1.00 93.75 204 GLY A N 1
ATOM 1571 C CA . GLY A 1 204 ? -13.359 8.644 20.257 1.00 93.75 204 GLY A CA 1
ATOM 1572 C C . GLY A 1 204 ? -13.449 7.191 19.797 1.00 93.75 204 GLY A C 1
ATOM 1573 O O . GLY A 1 204 ? -13.510 6.289 20.635 1.00 93.75 204 GLY A O 1
ATOM 1574 N N . LEU A 1 205 ? -13.340 6.945 18.485 1.00 95.12 205 LEU A N 1
ATOM 1575 C CA . LEU A 1 205 ? -13.276 5.594 17.931 1.00 95.12 205 LEU A CA 1
ATOM 1576 C C . LEU A 1 205 ? -12.121 4.815 18.564 1.00 95.12 205 LEU A C 1
ATOM 1578 O O . LEU A 1 205 ? -12.361 3.786 19.188 1.00 95.12 205 LEU A O 1
ATOM 1582 N N . TRP A 1 206 ? -10.887 5.315 18.483 1.00 95.06 206 TRP A N 1
ATOM 1583 C CA . TRP A 1 206 ? -9.729 4.592 19.016 1.00 95.06 206 TRP A CA 1
ATOM 1584 C C . TRP A 1 206 ? -9.756 4.453 20.544 1.00 95.06 206 TRP A C 1
ATOM 1586 O O . TRP A 1 206 ? -9.422 3.387 21.058 1.00 95.06 206 TRP A O 1
ATOM 1596 N N . ARG A 1 207 ? -10.248 5.452 21.292 1.00 95.50 207 ARG A N 1
ATOM 1597 C CA . ARG A 1 207 ? -10.494 5.317 22.744 1.00 95.50 207 ARG A CA 1
ATOM 1598 C C . ARG A 1 207 ? -11.451 4.166 23.057 1.00 95.50 207 ARG A C 1
ATOM 1600 O O . ARG A 1 207 ? -11.180 3.398 23.978 1.00 95.50 207 ARG A O 1
ATOM 1607 N N . SER A 1 208 ? -12.528 4.010 22.284 1.00 96.00 208 SER A N 1
ATOM 1608 C CA . SER A 1 208 ? -13.517 2.936 22.482 1.00 96.00 208 SER A CA 1
ATOM 1609 C C . SER A 1 208 ? -12.950 1.526 22.245 1.00 96.00 208 SER A C 1
ATOM 1611 O O . SER A 1 208 ? -13.508 0.537 22.734 1.00 96.00 208 SER A O 1
ATOM 1613 N N . LEU A 1 209 ? -11.829 1.430 21.519 1.00 96.88 209 LEU A N 1
ATOM 1614 C CA . LEU A 1 209 ? -11.185 0.173 21.137 1.00 96.88 209 LEU A CA 1
ATOM 1615 C C . LEU A 1 209 ? -10.143 -0.331 22.135 1.00 96.88 209 LEU A C 1
ATOM 1617 O O . LEU A 1 209 ? -9.671 -1.460 21.985 1.00 96.88 209 LEU A O 1
ATOM 1621 N N . VAL A 1 210 ? -9.819 0.440 23.178 1.00 94.94 210 VAL A N 1
ATOM 1622 C CA . VAL A 1 210 ? -8.916 -0.019 24.242 1.00 94.94 210 VAL A CA 1
ATOM 1623 C C . VAL A 1 210 ? -9.472 -1.305 24.869 1.00 94.94 210 VAL A C 1
ATOM 1625 O O . VAL A 1 210 ? -10.592 -1.339 25.380 1.00 94.94 210 VAL A O 1
ATOM 1628 N N . GLY A 1 211 ? -8.688 -2.387 24.811 1.00 92.62 211 GLY A N 1
ATOM 1629 C CA . GLY A 1 211 ? -9.067 -3.702 25.344 1.00 92.62 211 GLY A CA 1
ATOM 1630 C C . GLY A 1 211 ? -10.076 -4.488 24.494 1.00 92.62 211 GLY A C 1
ATOM 1631 O O . GLY A 1 211 ? -10.527 -5.558 24.910 1.00 92.62 211 GLY A O 1
ATOM 1632 N N . LYS A 1 212 ? -10.451 -3.998 23.306 1.00 95.88 212 LYS A N 1
ATOM 1633 C CA . LYS A 1 212 ? -11.308 -4.732 22.363 1.00 95.88 212 LYS A CA 1
ATOM 1634 C C . LYS A 1 212 ? -10.480 -5.688 21.501 1.00 95.88 212 LYS A C 1
ATOM 1636 O O . LYS A 1 212 ? -9.283 -5.516 21.318 1.00 95.88 212 LYS A O 1
ATOM 1641 N N . LYS A 1 213 ? -11.150 -6.702 20.945 1.00 93.94 213 LYS A N 1
ATOM 1642 C CA . LYS A 1 213 ? -10.538 -7.709 20.054 1.00 93.94 213 LYS A CA 1
ATOM 1643 C C . LYS A 1 213 ? -10.918 -7.557 18.581 1.00 93.94 213 LYS A C 1
ATOM 1645 O O . LYS A 1 213 ? -10.322 -8.212 17.739 1.00 93.94 213 LYS A O 1
ATOM 1650 N N . LYS A 1 214 ? -11.935 -6.749 18.271 1.00 96.06 214 LYS A N 1
ATOM 1651 C CA . LYS A 1 214 ? -12.455 -6.568 16.911 1.00 96.06 214 LYS A CA 1
ATOM 1652 C C . LYS A 1 214 ? -12.632 -5.093 16.603 1.00 96.06 214 LYS A C 1
ATOM 1654 O O . LYS A 1 214 ? -13.102 -4.344 17.459 1.00 96.06 214 LYS A O 1
ATOM 1659 N N . PHE A 1 215 ? -12.280 -4.715 15.380 1.00 97.38 215 PHE A N 1
ATOM 1660 C CA . PHE A 1 215 ? -12.508 -3.376 14.865 1.00 97.38 215 PHE A CA 1
ATOM 1661 C C . PHE A 1 215 ? -13.955 -3.245 14.344 1.00 97.38 215 PHE A C 1
ATOM 1663 O O . PHE A 1 215 ? -14.432 -4.135 13.634 1.00 97.38 215 PHE A O 1
ATOM 1670 N N . PRO A 1 216 ? -14.680 -2.165 14.673 1.00 96.69 216 PRO A N 1
ATOM 1671 C CA . PRO A 1 216 ? -16.049 -1.943 14.231 1.00 96.69 216 PRO A CA 1
ATOM 1672 C C . PRO A 1 216 ? -16.071 -1.382 12.802 1.00 96.69 216 PRO A C 1
ATOM 1674 O O . PRO A 1 216 ? -16.173 -0.176 12.580 1.00 96.69 216 PRO A O 1
ATOM 1677 N N . VAL A 1 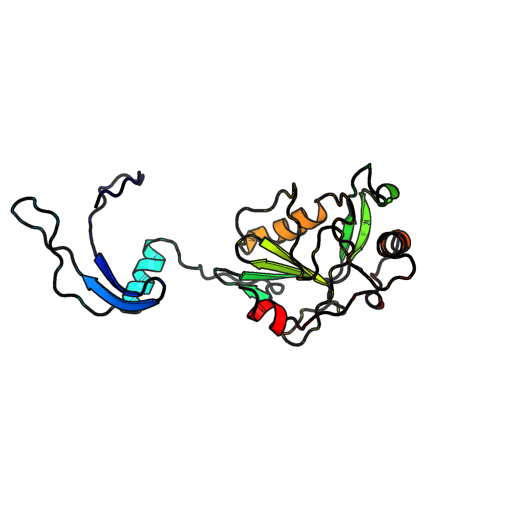217 ? -16.004 -2.279 11.816 1.00 96.44 217 VAL A N 1
ATOM 1678 C CA . VAL A 1 217 ? -15.936 -1.940 10.379 1.00 96.44 217 VAL A CA 1
ATOM 1679 C C . VAL A 1 217 ? -17.104 -1.086 9.870 1.00 96.44 217 VAL A C 1
ATOM 1681 O O . VAL A 1 217 ? -16.953 -0.392 8.873 1.00 96.44 217 VAL A O 1
ATOM 1684 N N . ALA A 1 218 ? -18.242 -1.067 10.573 1.00 96.50 218 ALA A N 1
ATOM 1685 C CA . ALA A 1 218 ? -19.401 -0.238 10.233 1.00 96.50 218 ALA A CA 1
ATOM 1686 C C . ALA A 1 218 ? -19.110 1.276 10.253 1.00 96.50 218 ALA A C 1
ATOM 1688 O O . ALA A 1 218 ? -19.846 2.043 9.635 1.00 96.50 218 ALA A O 1
ATOM 1689 N N . TYR A 1 219 ? -18.047 1.707 10.943 1.00 96.62 219 TYR A N 1
ATOM 1690 C CA . TYR A 1 219 ? -17.644 3.116 10.984 1.00 96.62 219 TYR A CA 1
ATOM 1691 C C . TYR A 1 219 ? -16.637 3.511 9.897 1.00 96.62 219 TYR A C 1
ATOM 1693 O O . TYR A 1 219 ? -16.206 4.665 9.846 1.00 96.62 219 TYR A O 1
ATOM 1701 N N . LEU A 1 220 ? -16.233 2.571 9.040 1.00 96.50 220 LEU A N 1
ATOM 1702 C CA . LEU A 1 220 ? -15.344 2.851 7.921 1.00 96.50 220 LEU A CA 1
ATOM 1703 C C . LEU A 1 220 ? -16.086 3.621 6.825 1.00 96.50 220 LEU A C 1
ATOM 1705 O O . LEU A 1 220 ? -17.231 3.320 6.489 1.00 96.50 220 LEU A O 1
ATOM 1709 N N . LEU A 1 221 ? -15.411 4.600 6.223 1.00 95.25 221 LEU A N 1
ATOM 1710 C CA . LEU A 1 221 ? -15.978 5.369 5.117 1.00 95.25 221 LEU A CA 1
ATOM 1711 C C . LEU A 1 221 ? -15.666 4.680 3.796 1.00 95.25 221 LEU A C 1
ATOM 1713 O O . LEU A 1 221 ? -14.501 4.533 3.423 1.00 95.25 221 LEU A O 1
ATOM 1717 N N . ARG A 1 222 ? -16.713 4.258 3.090 1.00 96.06 222 ARG A N 1
ATOM 1718 C CA . ARG A 1 222 ? -16.592 3.540 1.821 1.00 96.06 222 ARG A CA 1
ATOM 1719 C C . ARG A 1 222 ? -15.922 4.401 0.746 1.00 96.06 222 ARG A C 1
ATOM 1721 O O . ARG A 1 222 ? -16.212 5.587 0.606 1.00 96.06 222 ARG A O 1
ATOM 1728 N N . LYS A 1 223 ? -15.046 3.768 -0.029 1.00 94.31 223 LYS A N 1
ATOM 1729 C CA . LYS A 1 223 ? -14.358 4.304 -1.206 1.00 94.31 223 LYS A CA 1
ATOM 1730 C C . LYS A 1 223 ? -14.680 3.431 -2.429 1.00 94.31 223 LYS A C 1
ATOM 1732 O O . LYS A 1 223 ? -15.660 2.684 -2.434 1.00 94.31 223 LYS A O 1
ATOM 1737 N N . ARG A 1 224 ? -13.891 3.584 -3.493 1.00 94.38 224 ARG A N 1
ATOM 1738 C CA . ARG A 1 224 ? -13.995 2.801 -4.733 1.00 94.38 224 ARG A CA 1
ATOM 1739 C C . ARG A 1 224 ? -13.629 1.332 -4.508 1.00 94.38 224 ARG A C 1
ATOM 1741 O O . ARG A 1 224 ? -13.147 0.956 -3.438 1.00 94.38 224 ARG A O 1
ATOM 1748 N N . SER A 1 225 ? -13.870 0.492 -5.510 1.00 96.56 225 SER A N 1
ATOM 1749 C CA . SER A 1 225 ? -13.423 -0.902 -5.448 1.00 96.56 225 SER A CA 1
ATOM 1750 C C . SER A 1 225 ? -11.897 -1.015 -5.544 1.00 96.56 225 SER A C 1
ATOM 1752 O O . SER A 1 225 ? -11.204 -0.075 -5.957 1.00 96.56 225 SER A O 1
ATOM 1754 N N . LEU A 1 226 ? -11.370 -2.187 -5.182 1.00 95.88 226 LEU A N 1
ATOM 1755 C CA . LEU A 1 226 ? -9.953 -2.512 -5.321 1.00 95.88 226 LEU A CA 1
ATOM 1756 C C . LEU A 1 226 ? -9.481 -2.335 -6.770 1.00 95.88 226 LEU A C 1
ATOM 1758 O O . LEU A 1 226 ? -8.469 -1.679 -7.002 1.00 95.88 226 LEU A O 1
ATOM 1762 N N . GLY A 1 227 ? -10.226 -2.875 -7.740 1.00 93.75 227 GLY A N 1
ATOM 1763 C CA . GLY A 1 227 ? -9.864 -2.805 -9.155 1.00 93.75 227 GLY A CA 1
ATOM 1764 C C . GLY A 1 227 ? -9.858 -1.374 -9.695 1.00 93.75 227 GLY A C 1
ATOM 1765 O O . GLY A 1 227 ? -8.919 -0.974 -10.374 1.00 93.75 227 GLY A O 1
ATOM 1766 N N . GLU A 1 228 ? -10.856 -0.559 -9.345 1.00 93.25 228 GLU A N 1
ATOM 1767 C CA . GLU A 1 228 ? -10.895 0.850 -9.765 1.00 93.25 228 GLU A CA 1
ATOM 1768 C C . GLU A 1 228 ? -9.754 1.679 -9.173 1.00 93.25 228 GLU A C 1
ATOM 1770 O O . GLU A 1 228 ? -9.303 2.639 -9.801 1.00 93.25 228 GLU A O 1
ATOM 1775 N N . THR A 1 229 ? -9.318 1.327 -7.964 1.00 93.19 229 THR A N 1
ATOM 1776 C CA . THR A 1 229 ? -8.259 2.036 -7.246 1.00 93.19 229 THR A CA 1
ATOM 1777 C C . THR A 1 229 ? -6.884 1.626 -7.756 1.00 93.19 229 THR A C 1
ATOM 1779 O O . THR A 1 229 ? -6.123 2.483 -8.193 1.00 93.19 229 THR A O 1
ATOM 1782 N N . LEU A 1 230 ? -6.564 0.331 -7.761 1.00 89.94 230 LEU A N 1
ATOM 1783 C CA . LEU A 1 230 ? -5.216 -0.146 -8.081 1.00 89.94 230 LEU A CA 1
ATOM 1784 C C . LEU A 1 230 ? -4.921 -0.225 -9.584 1.00 89.94 230 LEU A C 1
ATOM 1786 O O . LEU A 1 230 ? -3.764 -0.119 -9.960 1.00 89.94 230 LEU A O 1
ATOM 1790 N N . CYS A 1 231 ? -5.923 -0.377 -10.457 1.00 80.12 231 CYS A N 1
ATOM 1791 C CA . CYS A 1 231 ? -5.686 -0.440 -11.909 1.00 80.12 231 CYS A CA 1
ATOM 1792 C C . CYS A 1 231 ? -5.673 0.935 -12.599 1.00 80.12 231 CYS A C 1
ATOM 1794 O O . CYS A 1 231 ? -5.512 1.002 -13.815 1.00 80.12 231 CYS A O 1
ATOM 1796 N N . ARG A 1 232 ? -5.904 2.024 -11.855 1.00 70.44 232 ARG A N 1
ATOM 1797 C CA . ARG A 1 232 ? -5.817 3.414 -12.350 1.00 70.44 232 ARG A CA 1
ATOM 1798 C C . ARG A 1 232 ? -4.742 4.237 -11.646 1.00 70.44 232 ARG A C 1
ATOM 1800 O O . ARG A 1 232 ? -4.483 5.366 -12.054 1.00 70.44 232 ARG A O 1
ATOM 1807 N N . SER A 1 233 ? -4.209 3.712 -10.548 1.00 58.81 233 SER A N 1
ATOM 1808 C CA . SER A 1 233 ? -3.166 4.354 -9.762 1.00 58.81 233 SER A CA 1
ATOM 1809 C C . SER A 1 233 ? -1.852 3.721 -10.184 1.00 58.81 233 SER A C 1
ATOM 1811 O O . SER A 1 233 ? -1.711 2.509 -10.042 1.00 58.81 233 SER A O 1
ATOM 1813 N N . CYS A 1 234 ? -0.935 4.557 -10.676 1.00 52.59 234 CYS A N 1
ATOM 1814 C CA . CYS A 1 234 ? 0.179 4.205 -11.563 1.00 52.59 234 CYS A CA 1
ATOM 1815 C C . CYS A 1 234 ? -0.282 3.892 -13.014 1.00 52.59 234 CYS A C 1
ATOM 1817 O O . CYS A 1 234 ? 0.276 4.549 -13.912 1.00 52.59 234 CYS A O 1
#

Foldseek 3Di:
DDDPDPDDDDDDDDQAKDKDFDDDPPDTDFIWIWGFDDDPVPDGTDTDDTDGDDPVVVVVVCVVVVVDDDDDDAPPQWDDDDPFKTKGKAFWDWAQAAADCPEPCNVRHRAIFTAAIKMWMQGNNWIFIWGFLDRDRDDQQGWTFQGLALQADPLRTGNCPVQPADPDDDSVCVVVRVVSVRPDYRHYNPDPDQQWQPPVGSSVQRVVRGVPHHRPSNGTGTDGGNNVSRVPRD

Secondary structure (DSSP, 8-state):
--------SSS------EEEEEEETTEEEEEEEEPEEPPTTSPSPEE-PPEEPPHHHHHHHHHHTT-SPPP-PPPTTEEEE-SSEEEEEE--EEEE-EE-TTSTTGGGTT-EEEE--EEEEEETTEEEEEE-SSSS---TTPEEEE---TTB-TTSBB--TT----SS--TTTHHHHHHHHHHSEE----S----B--TTHHHHHHHHTTT-SS--GGGBPEEEEHHHHHTT--

Nearest PDB structures (foldseek):
  7m5o-assembly1_A  TM=4.066E-01  e=2.968E+00  Biggievirus Mos11
  1r8y-assembly1_C  TM=2.700E-01  e=4.200E+00  Mus musculus
  3ths-assembly1_B  TM=3.009E-01  e=7.936E+00  Rattus norvegicus

Sequence (234 aa):
MYLDAEYGHSTPLNLIHAILLYGAEKTIRLATVHQPINDPNGVPPLLDAGEPLTRDFLDMLVRGLGSGLPAAFLPCNILVYSTSLTAWWEPAQVRSMFFAPDCDGKTLDGKLFPHPPLVFAVCNGRLMVWALAEDRRPDLGSSLHMAPYWNTYDDGSVCHGSMAAPKTATIENLPQWSDAFFASRFTGSNLGLQQCSYPEGFIGLWRSLVGKKKFPVAYLLRKRSLGETLCRSC